Protein AF-A0A7J5BIP8-F1 (afdb_monomer_lite)

Structure (mmCIF, N/CA/C/O backbone):
data_AF-A0A7J5BIP8-F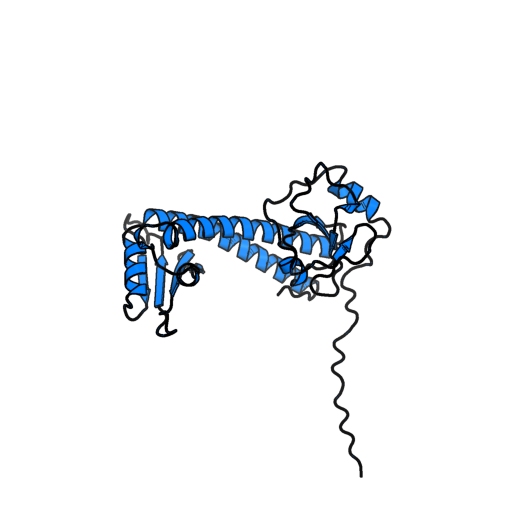1
#
_entry.id   AF-A0A7J5BIP8-F1
#
loop_
_atom_site.group_PDB
_atom_site.id
_atom_site.type_symbol
_atom_site.label_atom_id
_atom_site.label_alt_id
_atom_site.label_comp_id
_atom_site.label_asym_id
_atom_site.label_entity_id
_atom_site.label_seq_id
_atom_site.pdbx_PDB_ins_code
_atom_site.Cartn_x
_atom_site.Cartn_y
_atom_site.Cartn_z
_atom_site.occupancy
_atom_site.B_iso_or_equiv
_atom_site.auth_seq_id
_atom_site.auth_comp_id
_atom_site.auth_asym_id
_atom_site.auth_atom_id
_atom_site.pdbx_PDB_model_num
ATOM 1 N N . MET A 1 1 ? 37.899 1.949 48.173 1.00 37.59 1 MET A N 1
ATOM 2 C CA . MET A 1 1 ? 37.215 2.972 47.357 1.00 37.59 1 MET A CA 1
ATOM 3 C C . MET A 1 1 ? 36.645 2.268 46.142 1.00 37.59 1 MET A C 1
ATOM 5 O O . MET A 1 1 ? 37.373 2.015 45.193 1.00 37.59 1 MET A O 1
ATOM 9 N N . ALA A 1 2 ? 35.390 1.838 46.254 1.00 31.94 2 ALA A N 1
ATOM 10 C CA . ALA A 1 2 ? 34.620 1.257 45.166 1.00 31.94 2 ALA A CA 1
ATOM 11 C C . ALA A 1 2 ? 33.828 2.393 44.512 1.00 31.94 2 ALA A C 1
ATOM 13 O O . ALA A 1 2 ? 33.180 3.162 45.218 1.00 31.94 2 ALA A O 1
ATOM 14 N N . LEU A 1 3 ? 33.927 2.523 43.193 1.00 34.00 3 LEU A N 1
ATOM 15 C CA . LEU A 1 3 ? 33.035 3.361 42.404 1.00 34.00 3 LEU A CA 1
ATOM 16 C C . LEU A 1 3 ? 32.219 2.423 41.525 1.00 34.00 3 LEU A C 1
ATOM 18 O O . LEU A 1 3 ? 32.639 2.041 40.434 1.00 34.00 3 LEU A O 1
ATOM 22 N N . ASP A 1 4 ? 31.073 2.041 42.083 1.00 30.95 4 ASP A N 1
ATOM 23 C CA . ASP A 1 4 ? 29.909 1.553 41.360 1.00 30.95 4 ASP A CA 1
ATOM 24 C C . ASP A 1 4 ? 29.571 2.562 40.260 1.00 30.95 4 ASP A C 1
ATOM 26 O O . ASP A 1 4 ? 29.209 3.709 40.528 1.00 30.95 4 ASP A O 1
ATOM 30 N N . ARG A 1 5 ? 29.710 2.146 39.003 1.00 38.56 5 ARG A N 1
ATOM 31 C CA . ARG A 1 5 ? 29.063 2.825 37.883 1.00 38.56 5 ARG A CA 1
ATOM 32 C C . ARG A 1 5 ? 27.773 2.075 37.606 1.00 38.56 5 ARG A C 1
ATOM 34 O O . ARG A 1 5 ? 27.735 1.198 36.749 1.00 38.56 5 ARG A O 1
ATOM 41 N N . GLN A 1 6 ? 26.730 2.439 38.347 1.00 29.38 6 GLN A N 1
ATOM 42 C CA . GLN A 1 6 ? 25.360 2.219 37.909 1.00 29.38 6 GLN A CA 1
ATOM 43 C C . GLN A 1 6 ? 25.196 2.936 36.564 1.00 29.38 6 GLN A C 1
ATOM 45 O O . GLN A 1 6 ? 25.209 4.165 36.491 1.00 29.38 6 GLN A O 1
ATOM 50 N N . GLN A 1 7 ? 25.116 2.163 35.484 1.00 32.41 7 GLN A N 1
ATOM 51 C CA . GLN A 1 7 ? 24.487 2.642 34.262 1.00 32.41 7 GLN A CA 1
ATOM 52 C C . GLN A 1 7 ? 23.010 2.862 34.605 1.00 32.41 7 GLN A C 1
ATOM 54 O O . GLN A 1 7 ? 22.389 1.927 35.116 1.00 32.41 7 GLN A O 1
ATOM 59 N N . PRO A 1 8 ? 22.440 4.059 34.389 1.00 33.38 8 PRO A N 1
ATOM 60 C CA . PRO A 1 8 ? 21.001 4.213 34.492 1.00 33.38 8 PRO A CA 1
ATOM 61 C C . PRO A 1 8 ? 20.382 3.286 33.447 1.00 33.38 8 PRO A C 1
ATOM 63 O O . PRO A 1 8 ? 20.707 3.372 32.260 1.00 33.38 8 PRO A O 1
ATOM 66 N N . GLY A 1 9 ? 19.565 2.346 33.920 1.00 28.23 9 GLY A N 1
ATOM 67 C CA . GLY A 1 9 ? 18.765 1.497 33.060 1.00 28.23 9 GLY A CA 1
ATOM 68 C C . GLY A 1 9 ? 17.970 2.383 32.112 1.00 28.23 9 GLY A C 1
ATOM 69 O O . GLY A 1 9 ? 17.283 3.307 32.540 1.00 28.23 9 GLY A O 1
ATOM 70 N N . LEU A 1 10 ? 18.101 2.111 30.817 1.00 28.83 10 LEU A N 1
ATOM 71 C CA . LEU A 1 10 ? 17.091 2.476 29.839 1.00 28.83 10 LEU A CA 1
ATOM 72 C C . LEU A 1 10 ? 15.832 1.688 30.209 1.00 28.83 10 LEU A C 1
ATOM 74 O O . LEU A 1 10 ? 15.602 0.588 29.711 1.00 28.83 10 LEU A O 1
ATOM 78 N N . GLU A 1 11 ? 15.050 2.238 31.133 1.00 26.42 11 GLU A N 1
ATOM 79 C CA . GLU A 1 11 ? 13.623 1.970 31.211 1.00 26.42 11 GLU A CA 1
ATOM 80 C C . GLU A 1 11 ? 13.033 2.515 29.907 1.00 26.42 11 GLU A C 1
ATOM 82 O O . GLU A 1 11 ? 12.680 3.686 29.786 1.00 26.42 11 GLU A O 1
ATOM 87 N N . TYR A 1 12 ? 13.025 1.676 28.868 1.00 32.41 12 TYR A N 1
ATOM 88 C CA . TYR A 1 12 ? 12.074 1.849 27.782 1.00 32.41 12 TYR A CA 1
ATOM 89 C C . TYR A 1 12 ? 10.709 1.805 28.447 1.00 32.41 12 TYR A C 1
ATOM 91 O O . TYR A 1 12 ? 10.351 0.762 28.988 1.00 32.41 12 TYR A O 1
ATOM 99 N N . GLY A 1 13 ? 10.028 2.953 28.480 1.00 28.56 13 GLY A N 1
ATOM 100 C CA . GLY A 1 13 ? 8.712 3.112 29.080 1.00 28.56 13 GLY A CA 1
ATOM 101 C C . GLY A 1 13 ? 7.795 1.977 28.649 1.00 28.56 13 GLY A C 1
ATOM 102 O O . GLY A 1 13 ? 7.303 1.946 27.525 1.00 28.56 13 GLY A O 1
ATOM 103 N N . THR A 1 14 ? 7.629 1.018 29.549 1.00 34.59 14 THR A N 1
ATOM 104 C CA . THR A 1 14 ? 6.483 0.131 29.596 1.00 34.59 14 THR A CA 1
ATOM 105 C C . THR A 1 14 ? 5.287 1.001 29.962 1.00 34.59 14 THR A C 1
ATOM 107 O O . THR A 1 14 ? 5.415 1.870 30.823 1.00 34.59 14 THR A O 1
ATOM 110 N N . ASP A 1 15 ? 4.160 0.766 29.299 1.00 33.09 15 ASP A N 1
ATOM 111 C CA . ASP A 1 15 ? 2.862 1.413 29.533 1.00 33.09 15 ASP A CA 1
ATOM 112 C C . ASP A 1 15 ? 2.643 2.732 28.776 1.00 33.09 15 ASP A C 1
ATOM 114 O O . ASP A 1 15 ? 2.237 3.751 29.333 1.00 33.09 15 ASP A O 1
ATOM 118 N N . HIS A 1 16 ? 2.821 2.702 27.455 1.00 36.03 16 HIS A N 1
ATOM 119 C CA . HIS A 1 16 ? 1.926 3.508 26.634 1.00 36.03 16 HIS A CA 1
ATOM 120 C C . HIS A 1 16 ? 0.621 2.735 26.418 1.00 36.03 16 HI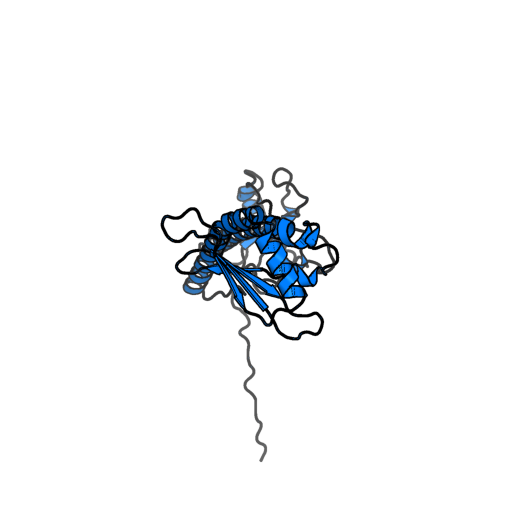S A C 1
ATOM 122 O O . HIS A 1 16 ? 0.531 1.827 25.592 1.00 36.03 16 HIS A O 1
ATOM 128 N N . ASP A 1 17 ? -0.376 3.112 27.209 1.00 38.56 17 ASP A N 1
ATOM 129 C CA . ASP A 1 17 ? -1.778 2.713 27.102 1.00 38.56 17 ASP A CA 1
ATOM 130 C C . ASP A 1 17 ? -2.368 3.345 25.817 1.00 38.56 17 ASP A C 1
ATOM 132 O O . ASP A 1 17 ? -2.992 4.403 25.841 1.00 38.56 17 ASP A O 1
ATOM 136 N N . PHE A 1 18 ? -2.038 2.778 24.647 1.00 40.44 18 PHE A N 1
ATOM 137 C CA . PHE A 1 18 ? -2.336 3.359 23.320 1.00 40.44 18 PHE A CA 1
ATOM 138 C C . PHE A 1 18 ? -3.785 3.167 22.836 1.00 40.44 18 PHE A C 1
ATOM 140 O O . PHE A 1 18 ? -4.129 3.517 21.703 1.00 40.44 18 PHE A O 1
ATOM 147 N N . GLY A 1 19 ? -4.665 2.646 23.680 1.00 43.03 19 GLY A N 1
ATOM 148 C CA . GLY A 1 19 ? -6.089 2.549 23.405 1.00 43.03 19 GLY A CA 1
ATOM 149 C C . GLY A 1 19 ? -6.824 2.281 24.702 1.00 43.03 19 GLY A C 1
ATOM 150 O O . GLY A 1 19 ? -6.302 1.599 25.579 1.00 43.03 19 GLY A O 1
ATOM 151 N N . LYS A 1 20 ? -8.043 2.811 24.834 1.00 46.41 20 LYS A N 1
ATOM 152 C CA . LYS A 1 20 ? -8.956 2.355 25.886 1.00 46.41 20 LYS A CA 1
ATOM 153 C C . LYS A 1 20 ? -9.013 0.816 25.851 1.00 46.41 20 LYS A C 1
ATOM 155 O O . LYS A 1 20 ? -8.874 0.243 24.766 1.00 46.41 20 LYS A O 1
ATOM 160 N N . PRO A 1 21 ? -9.242 0.140 26.991 1.00 53.00 21 PRO A N 1
ATOM 161 C CA . PRO A 1 21 ? -9.543 -1.285 26.975 1.00 53.00 21 PRO A CA 1
ATOM 162 C C . PRO A 1 21 ? -10.628 -1.536 25.929 1.00 53.00 21 PRO A C 1
ATOM 164 O O . PRO A 1 21 ? -11.614 -0.797 25.912 1.00 53.00 21 PRO A O 1
ATOM 167 N N . ILE A 1 22 ? -10.435 -2.537 25.063 1.00 56.59 22 ILE A N 1
ATOM 168 C CA . ILE A 1 22 ? -11.459 -2.943 24.092 1.00 56.59 22 ILE A CA 1
ATOM 169 C C . ILE A 1 22 ? -12.797 -3.060 24.838 1.00 56.59 22 ILE A C 1
ATOM 171 O O . ILE A 1 22 ? -12.831 -3.597 25.954 1.00 56.59 22 ILE A O 1
ATOM 175 N N . ASP A 1 23 ? -13.869 -2.515 24.259 1.00 60.91 23 ASP A N 1
ATOM 176 C CA . ASP A 1 23 ? -15.188 -2.413 24.895 1.00 60.91 23 ASP A CA 1
ATOM 177 C C . ASP A 1 23 ? -15.681 -3.797 25.358 1.00 60.91 23 ASP A C 1
ATOM 179 O O . ASP A 1 23 ? -15.632 -4.727 24.538 1.00 60.91 23 ASP A O 1
ATOM 183 N N . PRO A 1 24 ? -16.073 -3.998 26.647 1.00 59.12 24 PRO A N 1
ATOM 184 C CA . PRO A 1 24 ? -16.637 -5.260 27.165 1.00 59.12 24 PRO A CA 1
ATOM 185 C C . PRO A 1 24 ? -17.672 -5.902 26.238 1.00 59.12 24 PRO A C 1
ATOM 187 O O . PRO A 1 24 ? -17.725 -7.129 26.176 1.00 59.12 24 PRO A O 1
ATOM 190 N N . ASP A 1 25 ? -18.384 -5.090 25.463 1.00 72.94 25 ASP A N 1
ATOM 191 C CA . ASP A 1 25 ? -19.429 -5.494 24.535 1.00 72.94 25 ASP A CA 1
ATOM 192 C C . ASP A 1 25 ? -18.924 -5.659 23.082 1.00 72.94 25 ASP A C 1
ATOM 194 O O . ASP A 1 25 ? -19.662 -5.431 22.127 1.00 72.94 25 ASP A O 1
ATOM 198 N N . LEU A 1 26 ? -17.674 -6.106 22.888 1.00 77.44 26 LEU A N 1
ATOM 199 C CA . LEU A 1 26 ? -17.065 -6.341 21.565 1.00 77.44 26 LEU A CA 1
ATOM 200 C C . LEU A 1 26 ? -17.940 -7.206 20.637 1.00 77.44 26 LEU A C 1
ATOM 202 O O . LEU A 1 26 ? -17.973 -6.973 19.433 1.00 77.44 26 LEU A O 1
ATOM 206 N N . GLU A 1 27 ? -18.676 -8.174 21.189 1.00 77.06 27 GLU A N 1
ATOM 207 C CA . GLU A 1 27 ? -19.661 -8.975 20.447 1.00 77.06 27 GLU A CA 1
ATOM 208 C C . GLU A 1 27 ? -20.796 -8.152 19.866 1.00 77.06 27 GLU A C 1
ATOM 210 O O . GLU A 1 27 ? -21.135 -8.300 18.690 1.00 77.06 27 GLU A O 1
ATOM 215 N N . LEU A 1 28 ? -21.331 -7.225 20.652 1.00 78.94 28 LEU A N 1
ATOM 216 C CA . LEU A 1 28 ? -22.375 -6.326 20.192 1.00 78.94 28 LEU A CA 1
ATOM 217 C C . LEU A 1 28 ? -21.827 -5.319 19.176 1.00 78.94 28 LEU A C 1
ATOM 219 O O . LEU A 1 28 ? -22.507 -5.053 18.187 1.00 78.94 28 LEU A O 1
ATOM 223 N N . GLU A 1 29 ? -20.605 -4.813 19.360 1.00 83.44 29 GLU A N 1
ATOM 224 C CA . GLU A 1 29 ? -19.971 -3.893 18.405 1.00 83.44 29 GLU A CA 1
ATOM 225 C C . GLU A 1 29 ? -19.677 -4.565 17.058 1.00 83.44 29 GLU A C 1
ATOM 227 O O . GLU A 1 29 ? -20.069 -4.038 16.016 1.00 83.44 29 GLU A O 1
ATOM 232 N N . LEU A 1 30 ? -19.065 -5.757 17.051 1.00 84.44 30 LEU A N 1
ATOM 233 C CA . LEU A 1 30 ? -18.811 -6.501 15.811 1.00 84.44 30 LEU A CA 1
ATOM 234 C C . LEU A 1 30 ? -20.122 -6.880 15.112 1.00 84.44 30 LEU A C 1
ATOM 236 O O . LEU A 1 30 ? -20.239 -6.720 13.894 1.00 84.44 30 LEU A O 1
ATOM 240 N N . ALA A 1 31 ? -21.135 -7.314 15.869 1.00 81.81 31 ALA A N 1
ATOM 241 C CA . ALA A 1 31 ? -22.438 -7.637 15.304 1.00 81.81 31 ALA A CA 1
ATOM 242 C C . ALA A 1 31 ? -23.128 -6.406 14.695 1.00 81.81 31 ALA A C 1
ATOM 244 O O . ALA A 1 31 ? -23.614 -6.456 13.564 1.00 81.81 31 ALA A O 1
ATOM 245 N N . SER A 1 32 ? -23.136 -5.291 15.429 1.00 84.88 32 SER A N 1
ATOM 246 C CA . SER A 1 32 ? -23.724 -4.018 15.007 1.00 84.88 32 SER A CA 1
ATOM 247 C C . SER A 1 32 ? -23.057 -3.466 13.747 1.00 84.88 32 SER A C 1
ATOM 249 O O . SER A 1 32 ? -23.755 -3.058 12.820 1.00 84.88 32 SER A O 1
ATOM 251 N N . ARG A 1 33 ? -21.719 -3.483 13.697 1.00 85.94 33 ARG A N 1
ATOM 252 C CA . ARG A 1 33 ? -20.938 -2.824 12.641 1.00 85.94 33 ARG A CA 1
ATOM 253 C C . ARG A 1 33 ? -20.705 -3.680 11.406 1.00 85.94 33 ARG A C 1
ATOM 255 O O . ARG A 1 33 ? -20.609 -3.117 10.322 1.00 85.94 33 ARG A O 1
ATOM 262 N N . PHE A 1 34 ? -20.555 -4.996 11.560 1.00 90.25 34 PHE A N 1
ATOM 263 C CA . PHE A 1 34 ? -20.050 -5.846 10.477 1.00 90.25 34 PHE A CA 1
ATOM 264 C C . PHE A 1 34 ? -20.915 -7.058 10.147 1.00 90.25 34 PHE A C 1
ATOM 266 O O . PHE A 1 34 ? -20.782 -7.580 9.047 1.00 90.25 34 PHE A O 1
ATOM 273 N N . LEU A 1 35 ? -21.780 -7.521 11.055 1.00 88.50 35 LEU A N 1
ATOM 274 C CA . LEU A 1 35 ? -22.638 -8.683 10.776 1.00 88.50 35 LEU A CA 1
ATOM 275 C C . LEU A 1 35 ? -24.032 -8.279 10.291 1.00 88.50 35 LEU A C 1
ATOM 277 O O . LEU A 1 35 ? -24.585 -8.920 9.403 1.00 88.50 35 LEU A O 1
ATOM 281 N N . ASN A 1 36 ? -24.609 -7.216 10.858 1.00 86.62 36 ASN A N 1
ATOM 282 C CA . ASN A 1 36 ? -25.946 -6.751 10.472 1.00 86.62 36 ASN A CA 1
ATOM 283 C C . ASN A 1 36 ? -25.957 -6.000 9.132 1.00 86.62 36 ASN A C 1
ATOM 285 O O . ASN A 1 36 ? -26.952 -6.059 8.410 1.00 86.62 36 ASN A O 1
ATOM 289 N N . ASP A 1 37 ? -24.869 -5.295 8.823 1.00 86.12 37 ASP A N 1
ATOM 290 C CA . ASP A 1 37 ? -24.651 -4.589 7.557 1.00 86.12 37 ASP A CA 1
ATOM 291 C C . ASP A 1 37 ? -23.191 -4.800 7.119 1.00 86.12 37 ASP A C 1
ATOM 293 O O . ASP A 1 37 ? -22.321 -3.987 7.444 1.00 86.12 37 ASP A O 1
ATOM 297 N N . PRO A 1 38 ? -22.878 -5.945 6.480 1.00 85.75 38 PRO A N 1
ATOM 298 C CA . PRO A 1 38 ? -21.506 -6.292 6.141 1.00 85.75 38 PRO A CA 1
ATOM 299 C C . PRO A 1 38 ? -20.850 -5.258 5.220 1.00 85.75 38 PRO A C 1
ATOM 301 O O . PRO A 1 38 ? -21.413 -4.922 4.174 1.00 85.75 38 PRO A O 1
ATOM 304 N N . PRO A 1 39 ? -19.641 -4.767 5.553 1.00 84.50 39 PRO A N 1
ATOM 305 C CA . PRO A 1 39 ? -18.986 -3.755 4.744 1.00 84.50 39 PRO A CA 1
ATOM 306 C C . PRO A 1 39 ? -18.508 -4.337 3.413 1.00 84.50 39 PRO A C 1
ATOM 308 O O . PRO A 1 39 ? -18.162 -5.519 3.300 1.00 84.50 39 PRO A O 1
ATOM 311 N N . GLU A 1 40 ? -18.412 -3.465 2.410 1.00 83.88 40 GLU A N 1
ATOM 312 C CA . GLU A 1 40 ? -17.698 -3.779 1.178 1.00 83.88 40 GLU A CA 1
ATOM 313 C C . GLU A 1 40 ? -16.203 -3.922 1.495 1.00 83.88 40 GLU A C 1
ATOM 315 O O . GLU A 1 40 ? -15.539 -2.972 1.919 1.00 83.88 40 GLU A O 1
ATOM 320 N N . LEU A 1 41 ? -15.678 -5.135 1.325 1.00 83.19 41 LEU A N 1
ATOM 321 C CA . LEU A 1 41 ? -14.279 -5.428 1.606 1.00 83.19 41 LEU A CA 1
ATOM 322 C C . LEU A 1 41 ? -13.388 -5.024 0.432 1.00 83.19 41 LEU A C 1
ATOM 324 O O . LEU A 1 41 ? -13.685 -5.312 -0.728 1.00 83.19 41 LEU A O 1
ATOM 328 N N . PHE A 1 42 ? -12.227 -4.452 0.749 1.00 79.62 42 PHE A N 1
ATOM 329 C CA . PHE A 1 42 ? -11.164 -4.263 -0.234 1.00 79.62 42 PHE A CA 1
ATOM 330 C C . PHE A 1 42 ? -10.715 -5.611 -0.817 1.00 79.62 42 PHE A C 1
ATOM 332 O O . PHE A 1 42 ? -10.684 -6.636 -0.126 1.00 79.62 42 PHE A O 1
ATOM 339 N N . SER A 1 43 ? -10.283 -5.613 -2.081 1.00 80.06 43 SER A N 1
ATOM 340 C CA . SER A 1 43 ? -9.716 -6.816 -2.711 1.00 80.06 43 SER A CA 1
ATOM 341 C C . SER A 1 43 ? -8.352 -7.199 -2.127 1.00 80.06 43 SER A C 1
ATOM 343 O O . SER A 1 43 ? -7.894 -8.333 -2.277 1.00 80.06 43 SER A O 1
ATOM 345 N N . THR A 1 44 ? -7.694 -6.252 -1.456 1.00 84.88 44 THR A N 1
ATOM 346 C CA . THR A 1 44 ? -6.378 -6.441 -0.847 1.00 84.88 44 THR A CA 1
ATOM 347 C C . THR A 1 44 ? -6.461 -7.353 0.376 1.00 84.88 44 THR A C 1
ATOM 349 O O . THR A 1 44 ? -7.256 -7.129 1.285 1.00 84.88 44 THR A O 1
ATOM 352 N N . SER A 1 45 ? -5.575 -8.350 0.439 1.00 89.81 45 SER A N 1
ATOM 353 C CA . SER A 1 45 ? -5.393 -9.195 1.623 1.00 89.81 45 SER A CA 1
ATOM 354 C C . SER A 1 45 ? -3.932 -9.259 2.059 1.00 89.81 45 SER A C 1
ATOM 356 O O . SER A 1 45 ? -3.012 -9.336 1.238 1.00 89.81 45 SER A O 1
ATOM 358 N N . TYR A 1 46 ? -3.720 -9.295 3.368 1.00 87.12 46 TYR A N 1
ATOM 359 C CA . TYR A 1 46 ? -2.425 -9.260 4.028 1.00 87.12 46 TYR A CA 1
ATOM 360 C C . TYR A 1 46 ? -2.029 -10.648 4.501 1.00 87.12 46 TYR A C 1
ATOM 362 O O . TYR A 1 46 ? -2.795 -11.323 5.180 1.00 87.12 46 TYR A O 1
ATOM 370 N N . HIS A 1 47 ? -0.817 -11.075 4.164 1.00 90.00 47 HIS A N 1
ATOM 371 C CA . HIS A 1 47 ? -0.269 -12.319 4.690 1.00 90.00 47 HIS A CA 1
ATOM 372 C C . HIS A 1 47 ? -0.087 -12.217 6.212 1.00 90.00 47 HIS A C 1
ATOM 374 O O . HIS A 1 47 ? 0.405 -11.197 6.696 1.00 90.00 47 HIS A O 1
ATOM 380 N N . ALA A 1 48 ? -0.393 -13.285 6.953 1.00 87.50 48 ALA A N 1
ATOM 381 C CA . ALA A 1 48 ? -0.257 -13.339 8.413 1.00 87.50 48 ALA A CA 1
ATOM 382 C C . ALA A 1 48 ? 1.135 -12.882 8.896 1.00 87.50 48 ALA A C 1
ATOM 384 O O . ALA A 1 48 ? 1.250 -12.099 9.829 1.00 87.50 48 ALA A O 1
ATOM 385 N N . LEU A 1 49 ? 2.198 -13.294 8.193 1.00 85.56 49 LEU A N 1
ATOM 386 C CA . LEU A 1 49 ? 3.573 -12.814 8.421 1.00 85.56 49 LEU A CA 1
ATOM 387 C C . LEU A 1 49 ? 3.720 -11.284 8.388 1.00 85.56 49 LEU A C 1
ATOM 389 O O . LEU A 1 49 ? 4.463 -10.733 9.191 1.00 85.56 49 LEU A O 1
ATOM 393 N N . TYR A 1 50 ? 3.079 -10.612 7.429 1.00 84.50 50 TYR A N 1
ATOM 394 C CA . TYR A 1 50 ? 3.125 -9.153 7.334 1.00 84.50 50 TYR A CA 1
ATOM 395 C C . TYR A 1 50 ? 2.351 -8.531 8.495 1.00 84.50 50 TYR A C 1
ATOM 397 O O . TYR A 1 50 ? 2.880 -7.674 9.193 1.00 84.50 50 TYR A O 1
ATOM 405 N N . MET A 1 51 ? 1.156 -9.055 8.779 1.00 85.62 51 MET A N 1
ATOM 406 C CA . MET A 1 51 ? 0.376 -8.633 9.941 1.00 85.62 51 MET A CA 1
ATOM 407 C C . MET A 1 51 ? 1.144 -8.776 11.253 1.00 85.62 51 MET A C 1
ATOM 409 O O . MET A 1 51 ? 1.084 -7.897 12.101 1.00 85.62 51 MET A O 1
ATOM 413 N N . ASN A 1 52 ? 1.951 -9.823 11.392 1.00 83.75 52 ASN A N 1
ATOM 414 C CA . ASN A 1 52 ? 2.732 -10.057 12.599 1.00 83.75 52 ASN A CA 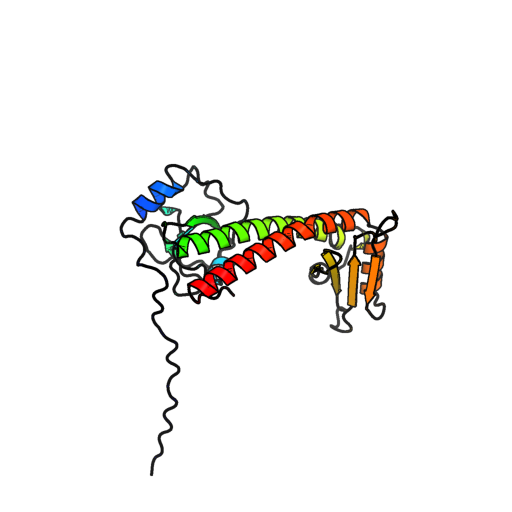1
ATOM 415 C C . ASN A 1 52 ? 3.938 -9.106 12.780 1.00 83.75 52 ASN A C 1
ATOM 417 O O . ASN A 1 52 ? 4.533 -9.056 13.853 1.00 83.75 52 ASN A O 1
ATOM 421 N N . ARG A 1 53 ? 4.365 -8.389 11.731 1.00 80.12 53 ARG A N 1
ATOM 422 C CA . ARG A 1 53 ? 5.601 -7.579 11.743 1.00 80.12 53 ARG A CA 1
ATOM 423 C C . ARG A 1 53 ? 5.373 -6.091 11.942 1.00 80.12 53 ARG A C 1
ATOM 425 O O . ARG A 1 53 ? 6.303 -5.403 12.360 1.00 80.12 53 ARG A O 1
ATOM 432 N N . GLU A 1 54 ? 4.167 -5.635 11.661 1.00 76.56 54 GLU A N 1
ATOM 433 C CA . GLU A 1 54 ? 3.786 -4.231 11.716 1.00 76.56 54 GLU A CA 1
ATOM 434 C C . GLU A 1 54 ? 3.020 -3.927 13.008 1.00 76.56 54 GLU A C 1
ATOM 436 O O . GLU A 1 54 ? 2.425 -4.820 13.625 1.00 76.56 54 GLU A O 1
ATOM 441 N N . ASP A 1 55 ? 3.047 -2.661 13.421 1.00 78.88 55 ASP A N 1
ATOM 442 C CA . ASP A 1 55 ? 2.093 -2.142 14.397 1.00 78.88 55 ASP A CA 1
ATOM 443 C C . ASP A 1 55 ? 0.861 -1.630 13.647 1.00 78.88 55 ASP A C 1
ATOM 445 O O . ASP A 1 55 ? 0.951 -0.762 12.776 1.00 78.88 55 ASP A O 1
ATOM 449 N N . TRP A 1 56 ? -0.290 -2.212 13.963 1.00 77.12 56 TRP A N 1
ATOM 450 C CA . TRP A 1 56 ? -1.563 -1.880 13.328 1.00 77.12 56 TRP A CA 1
ATOM 451 C C . TRP A 1 56 ? -2.343 -0.835 14.128 1.00 77.12 56 TRP A C 1
ATOM 453 O O . TRP A 1 56 ? -3.347 -0.323 13.635 1.00 77.12 56 TRP A O 1
ATOM 463 N N . GLY A 1 57 ? -1.870 -0.508 15.337 1.00 81.44 57 GLY A N 1
ATOM 464 C CA . GLY A 1 57 ? -2.598 0.254 16.340 1.00 81.44 57 GLY A CA 1
ATOM 465 C C . GLY A 1 57 ? -3.825 -0.503 16.874 1.00 81.44 57 GLY A C 1
ATOM 466 O O . GLY A 1 57 ? -4.274 -1.479 16.271 1.00 81.44 57 GLY A O 1
ATOM 467 N N . PRO A 1 58 ? -4.380 -0.108 18.029 1.00 86.12 58 PRO A N 1
ATOM 468 C CA . PRO A 1 58 ? -5.601 -0.710 18.555 1.00 86.12 58 PRO A CA 1
ATOM 469 C C . PRO A 1 58 ? -6.847 -0.376 17.732 1.00 86.12 58 PRO A C 1
ATOM 471 O O . PRO A 1 58 ? -6.968 0.727 17.189 1.00 86.12 58 PRO A O 1
ATOM 474 N N . GLY A 1 59 ? -7.809 -1.300 17.756 1.00 88.25 59 GLY A N 1
ATOM 475 C CA . GLY A 1 59 ? -9.205 -1.039 17.411 1.00 88.25 59 GLY A CA 1
ATOM 476 C C . GLY A 1 59 ? -9.582 -1.312 15.955 1.00 88.25 59 GLY A C 1
ATOM 477 O O . GLY A 1 59 ? -10.568 -0.761 15.467 1.00 88.25 59 GLY A O 1
ATOM 478 N N . LEU A 1 60 ? -8.821 -2.139 15.237 1.00 91.12 60 LEU A N 1
ATOM 479 C CA . LEU A 1 60 ? -9.111 -2.477 13.843 1.00 91.12 60 LEU A CA 1
ATOM 480 C C . LEU A 1 60 ? -9.477 -3.951 13.708 1.00 91.12 60 LEU A C 1
ATOM 482 O O . LEU A 1 60 ? -8.771 -4.817 14.222 1.00 91.12 60 LEU A O 1
ATOM 486 N N . ALA A 1 61 ? -10.560 -4.221 12.985 1.00 92.69 61 ALA A N 1
ATOM 487 C CA . ALA A 1 61 ? -11.050 -5.561 12.710 1.00 92.69 61 ALA A CA 1
ATOM 488 C C . ALA A 1 61 ? -10.556 -6.085 11.356 1.00 92.69 61 ALA A C 1
ATOM 490 O O . ALA A 1 61 ? -10.510 -5.357 10.354 1.00 92.69 61 ALA A O 1
ATOM 491 N N . PHE A 1 62 ? -10.239 -7.378 11.328 1.00 93.25 62 PHE A N 1
ATOM 492 C CA . PHE A 1 62 ? -9.833 -8.116 10.139 1.00 93.25 62 PHE A CA 1
ATOM 493 C C . PHE A 1 62 ? -10.554 -9.463 10.066 1.00 93.25 62 PHE A C 1
ATOM 495 O O . PHE A 1 62 ? -10.835 -10.075 11.095 1.00 93.25 62 PHE A O 1
ATOM 502 N N . LEU A 1 63 ? -10.791 -9.941 8.844 1.00 93.38 63 LEU A N 1
ATOM 503 C CA . LEU A 1 63 ? -11.363 -11.260 8.555 1.00 93.38 63 LEU A CA 1
ATOM 504 C C . LEU A 1 63 ? -10.380 -12.113 7.751 1.00 93.38 63 LEU A C 1
ATOM 506 O O . LEU A 1 63 ? -9.651 -11.555 6.925 1.00 93.38 63 LEU A O 1
ATOM 510 N N . PRO A 1 64 ? -10.362 -13.447 7.912 1.00 92.31 64 PRO A N 1
ATOM 511 C CA . PRO A 1 64 ? -9.683 -14.340 6.985 1.00 92.31 64 PRO A CA 1
ATOM 512 C C . PRO A 1 64 ? -10.104 -14.066 5.534 1.00 92.31 64 PRO A C 1
ATOM 514 O O . PRO A 1 64 ? -11.260 -13.776 5.228 1.00 92.31 64 PRO A O 1
ATOM 517 N N . ALA A 1 65 ? -9.148 -14.107 4.610 1.00 91.75 65 ALA A N 1
ATOM 518 C CA . ALA A 1 65 ? -9.386 -13.739 3.216 1.00 91.75 65 ALA A CA 1
ATOM 519 C C . ALA A 1 65 ? -10.327 -14.710 2.479 1.00 91.75 65 ALA A C 1
ATOM 521 O O . ALA A 1 65 ? -10.863 -14.351 1.434 1.00 91.75 65 ALA A O 1
ATOM 522 N N . ASP A 1 66 ? -10.502 -15.920 3.007 1.00 90.31 66 ASP A N 1
ATOM 523 C CA . ASP A 1 66 ? -11.396 -16.973 2.525 1.00 90.31 66 ASP A CA 1
ATOM 524 C C . ASP A 1 66 ? -12.804 -16.932 3.145 1.00 90.31 66 ASP A C 1
ATOM 526 O O . ASP A 1 66 ? -13.679 -17.655 2.674 1.00 90.31 66 ASP A O 1
ATOM 530 N N . VAL A 1 67 ? -13.043 -16.068 4.137 1.00 91.12 67 VAL A N 1
ATOM 531 C CA . VAL A 1 67 ? -14.363 -15.849 4.749 1.00 91.12 67 VAL A CA 1
ATOM 532 C C . VAL A 1 67 ? -15.027 -14.639 4.098 1.00 91.12 67 VAL A C 1
ATOM 534 O O . VAL A 1 67 ? -14.487 -13.534 4.162 1.00 91.12 67 VAL A O 1
ATOM 537 N N . ASP A 1 68 ? -16.175 -14.835 3.446 1.00 88.88 68 ASP A N 1
ATOM 538 C CA . ASP A 1 68 ? -17.002 -13.744 2.910 1.00 88.88 68 ASP A CA 1
ATOM 539 C C . ASP A 1 68 ? -17.591 -12.907 4.061 1.00 88.88 68 ASP A C 1
ATOM 541 O O . ASP A 1 68 ? -18.003 -13.471 5.072 1.00 88.88 68 ASP A O 1
ATOM 545 N N . SER A 1 69 ? -17.648 -11.575 3.928 1.00 87.62 69 SER A N 1
ATOM 546 C CA . SER A 1 69 ? -18.230 -10.720 4.974 1.00 87.62 69 SER A CA 1
ATOM 547 C C . SER A 1 69 ? -19.719 -10.993 5.181 1.00 87.62 69 SER A C 1
ATOM 549 O O . SER A 1 69 ? -20.203 -10.829 6.296 1.00 87.62 69 SER A O 1
ATOM 551 N N . ALA A 1 70 ? -20.432 -11.455 4.149 1.00 88.00 70 ALA A N 1
ATOM 552 C CA . ALA A 1 70 ? -21.844 -11.822 4.258 1.00 88.00 70 ALA A CA 1
ATOM 553 C C . ALA A 1 70 ? -22.087 -13.115 5.060 1.00 88.00 70 ALA A C 1
ATOM 555 O O . ALA A 1 70 ? -23.171 -13.288 5.614 1.00 88.00 70 ALA A O 1
ATOM 556 N N . ASP A 1 71 ? -21.087 -13.999 5.123 1.00 90.12 71 ASP A N 1
ATOM 557 C CA . ASP A 1 71 ? -21.151 -15.290 5.822 1.00 90.12 71 ASP A CA 1
ATOM 558 C C . ASP A 1 71 ? -20.336 -15.294 7.126 1.00 90.12 71 ASP A C 1
ATOM 560 O O . ASP A 1 71 ? -20.296 -16.307 7.830 1.00 90.12 71 ASP A O 1
ATOM 564 N N . ALA A 1 72 ? -19.666 -14.182 7.440 1.00 90.12 72 ALA A N 1
ATOM 565 C CA . ALA A 1 72 ? -18.817 -14.060 8.610 1.00 90.12 72 ALA A CA 1
ATOM 566 C C . ALA A 1 72 ? -19.628 -14.244 9.896 1.00 90.12 72 ALA A C 1
ATOM 568 O O . ALA A 1 72 ? -20.760 -13.780 10.042 1.00 90.12 72 ALA A O 1
ATOM 569 N N . THR A 1 73 ? -19.011 -14.900 10.865 1.00 89.44 73 THR A N 1
ATOM 570 C CA . THR A 1 73 ? -19.497 -15.015 12.232 1.00 89.44 73 THR A CA 1
ATOM 571 C C . THR A 1 73 ? -18.616 -14.195 13.161 1.00 89.44 73 THR A C 1
ATOM 573 O O . THR A 1 73 ? -17.533 -13.743 12.792 1.00 89.44 73 THR A O 1
ATOM 576 N N . PHE A 1 74 ? -19.078 -13.997 14.392 1.00 85.62 74 PHE A N 1
ATOM 577 C CA . PHE A 1 74 ? -18.309 -13.281 15.403 1.00 85.62 74 PHE A CA 1
ATOM 578 C C . PHE A 1 74 ? -16.906 -13.875 15.607 1.00 85.62 74 PHE A C 1
ATOM 580 O O . PHE A 1 74 ? -15.931 -13.130 15.665 1.00 85.62 74 PHE A O 1
ATOM 587 N N . ASP A 1 75 ? -16.797 -15.204 15.625 1.00 87.69 75 ASP A N 1
ATOM 588 C CA . ASP A 1 75 ? -15.543 -15.919 15.884 1.00 87.69 75 ASP A CA 1
ATOM 589 C C . ASP A 1 75 ? -14.516 -15.798 14.744 1.00 87.69 75 ASP A C 1
ATOM 591 O O . ASP A 1 75 ? -13.342 -16.116 14.936 1.00 87.69 75 ASP A O 1
ATOM 595 N N . ASP A 1 76 ? -14.926 -15.320 13.564 1.00 91.31 76 ASP A N 1
ATOM 596 C CA . ASP A 1 76 ? -14.025 -15.146 12.423 1.00 91.31 76 ASP A CA 1
ATOM 597 C C . ASP A 1 76 ? -13.166 -13.879 12.537 1.00 91.31 76 ASP A C 1
ATOM 599 O O . ASP A 1 76 ? -12.145 -13.754 11.856 1.00 91.31 76 ASP A O 1
ATOM 603 N N . PHE A 1 77 ? -13.556 -12.924 13.383 1.00 92.12 77 PHE A N 1
ATOM 604 C CA . PHE A 1 77 ? -12.863 -11.647 13.489 1.00 92.12 77 PHE A CA 1
ATOM 605 C C . PHE A 1 77 ? -11.606 -11.738 14.345 1.00 92.12 77 PHE A C 1
ATOM 607 O O . PHE A 1 77 ? -11.596 -12.281 15.451 1.00 92.12 77 PHE A O 1
ATOM 614 N N . ILE A 1 78 ? -10.558 -11.078 13.857 1.00 92.75 78 ILE A N 1
ATOM 615 C CA . ILE A 1 78 ? -9.378 -10.749 14.651 1.00 92.75 78 ILE A CA 1
ATOM 616 C C . ILE A 1 78 ? -9.290 -9.232 14.812 1.00 92.75 78 ILE A C 1
ATOM 618 O O . ILE A 1 78 ? -9.548 -8.479 13.870 1.00 92.75 78 ILE A O 1
ATOM 622 N N . ILE A 1 79 ? -8.925 -8.779 16.007 1.00 92.00 79 ILE A N 1
ATOM 623 C CA . ILE A 1 79 ? -8.894 -7.367 16.382 1.00 92.00 79 ILE A CA 1
ATOM 624 C C . ILE A 1 79 ? -7.468 -6.990 16.760 1.00 92.00 79 ILE A C 1
ATOM 626 O O . ILE A 1 79 ? -6.844 -7.654 17.590 1.00 92.00 79 ILE A O 1
ATOM 630 N N . SER A 1 80 ? -6.945 -5.914 16.178 1.00 90.69 80 SER A N 1
ATOM 631 C CA . SER A 1 80 ? -5.659 -5.361 16.593 1.00 90.69 80 SER A CA 1
ATOM 632 C C . SER A 1 80 ? -5.781 -4.692 17.965 1.00 90.69 80 SER A C 1
ATOM 634 O O . SER A 1 80 ? -6.679 -3.883 18.204 1.00 90.69 80 SER A O 1
ATOM 636 N N . THR A 1 81 ? -4.877 -5.010 18.892 1.00 84.06 81 THR A N 1
ATOM 637 C CA . THR A 1 81 ? -4.943 -4.483 20.269 1.00 84.06 81 THR A CA 1
ATOM 638 C C . THR A 1 81 ? -4.023 -3.298 20.522 1.00 84.06 81 THR A C 1
ATOM 640 O O . THR A 1 81 ? -4.112 -2.674 21.574 1.00 84.06 81 THR A O 1
ATOM 643 N N . GLY A 1 82 ? -3.092 -3.010 19.609 1.00 73.38 82 GLY A N 1
ATOM 644 C CA . GLY A 1 82 ? -1.929 -2.196 19.958 1.00 73.38 82 GLY A CA 1
ATOM 645 C C . GLY A 1 82 ? -1.071 -2.865 21.040 1.00 73.38 82 GLY A C 1
ATOM 646 O O . GLY A 1 82 ? -1.400 -3.935 21.557 1.00 73.38 82 GLY A O 1
ATOM 647 N N . GLY A 1 83 ? 0.069 -2.264 21.372 1.00 62.94 83 GLY A N 1
ATOM 648 C CA . GLY A 1 83 ? 0.963 -2.777 22.421 1.00 62.94 83 GLY A CA 1
ATOM 649 C C . GLY A 1 83 ? 2.094 -3.686 21.924 1.00 62.94 83 GLY A C 1
ATOM 650 O O . GLY A 1 83 ? 2.790 -4.295 22.734 1.00 62.94 83 GLY A O 1
ATOM 651 N N . GLY A 1 84 ? 2.305 -3.777 20.609 1.00 68.50 84 GLY A N 1
ATOM 652 C CA . GLY A 1 84 ? 3.426 -4.500 20.011 1.00 68.50 84 GLY A CA 1
ATOM 653 C C . GLY A 1 84 ? 3.151 -4.949 18.577 1.00 68.50 84 GLY A C 1
ATOM 654 O O . GLY A 1 84 ? 2.008 -4.978 18.125 1.00 68.50 84 GLY A O 1
ATOM 655 N N . ARG A 1 85 ? 4.216 -5.320 17.860 1.00 75.75 85 ARG A N 1
ATOM 656 C CA . ARG A 1 85 ? 4.113 -5.890 16.508 1.00 75.75 85 ARG A CA 1
ATOM 657 C C . ARG A 1 85 ? 3.295 -7.174 16.549 1.00 75.75 85 ARG A C 1
ATOM 659 O O . ARG A 1 85 ? 3.614 -8.065 17.334 1.00 75.75 85 ARG A O 1
ATOM 666 N N . GLY A 1 86 ? 2.284 -7.267 15.691 1.00 72.31 86 GLY A N 1
ATOM 667 C CA . GLY A 1 86 ? 1.499 -8.489 15.557 1.00 72.31 86 GLY A CA 1
ATOM 668 C C . GLY A 1 86 ? 0.563 -8.820 16.721 1.00 72.31 86 GLY A C 1
ATOM 669 O O . GLY A 1 86 ? 0.151 -9.972 16.841 1.00 72.31 86 GLY A O 1
ATOM 670 N N . SER A 1 87 ? 0.235 -7.855 17.583 1.00 85.69 87 SER A N 1
ATOM 671 C CA . SER A 1 87 ? -0.678 -8.082 18.708 1.00 85.69 87 SER A CA 1
ATOM 672 C C . SER A 1 87 ? -2.140 -8.069 18.251 1.00 85.69 87 SER A C 1
ATOM 674 O O . SER A 1 87 ? -2.707 -7.011 17.961 1.00 85.69 87 SER A O 1
ATOM 676 N N . PHE A 1 88 ? -2.743 -9.260 18.204 1.00 89.38 88 PHE A N 1
ATOM 677 C CA . PHE A 1 88 ? -4.149 -9.471 17.863 1.00 89.38 88 PHE A CA 1
ATOM 678 C C . PHE A 1 88 ? -4.858 -10.294 18.933 1.00 89.38 88 PHE A C 1
ATOM 680 O O . PHE A 1 88 ? -4.250 -11.132 19.603 1.00 89.38 88 PHE A O 1
ATOM 687 N N . VAL A 1 89 ? -6.164 -10.094 19.041 1.00 89.62 89 VAL A N 1
ATOM 688 C CA . VAL A 1 89 ? -7.062 -10.954 19.810 1.00 89.62 89 VAL A CA 1
ATOM 689 C C . VAL A 1 89 ? -8.205 -11.443 18.936 1.00 89.62 89 VAL A C 1
ATOM 691 O O . VAL A 1 89 ? -8.538 -10.805 17.938 1.00 89.62 89 VAL A O 1
ATOM 694 N N . ASP A 1 90 ? -8.796 -12.571 19.312 1.00 88.25 90 ASP A N 1
ATOM 695 C CA . ASP A 1 90 ? -10.083 -12.982 18.773 1.00 88.25 90 ASP A CA 1
ATOM 696 C C . ASP A 1 90 ? -11.215 -12.148 19.381 1.00 88.25 90 ASP A C 1
ATOM 698 O O . ASP A 1 90 ? -11.036 -11.310 20.273 1.00 88.25 90 ASP A O 1
ATOM 702 N N . ALA A 1 91 ? -12.410 -12.424 18.893 1.00 79.81 91 ALA A N 1
ATOM 703 C CA . ALA A 1 91 ? -13.653 -11.829 19.331 1.00 79.81 91 ALA A CA 1
ATOM 704 C C . ALA A 1 91 ? -13.938 -12.064 20.840 1.00 79.81 91 ALA A C 1
ATOM 706 O O . ALA A 1 91 ? -14.505 -11.217 21.529 1.00 79.81 91 ALA A O 1
ATOM 707 N N . THR A 1 92 ? -13.429 -13.158 21.416 1.00 79.88 92 THR A N 1
ATOM 708 C CA . THR A 1 92 ? -13.492 -13.462 22.861 1.00 79.88 92 THR A CA 1
ATOM 709 C C . THR A 1 92 ? -12.321 -12.884 23.670 1.00 79.88 92 THR A C 1
ATOM 711 O O . THR A 1 92 ? -12.199 -13.137 24.874 1.00 79.88 92 THR A O 1
ATOM 714 N N . ARG A 1 93 ? -11.475 -12.066 23.027 1.00 82.00 93 ARG A N 1
ATOM 715 C CA . ARG A 1 93 ? -10.275 -11.412 23.570 1.00 82.00 93 ARG A CA 1
ATOM 716 C C . ARG A 1 93 ? -9.133 -12.360 23.907 1.00 82.00 93 ARG A C 1
ATOM 718 O O . ARG A 1 93 ? -8.225 -11.981 24.653 1.00 82.00 93 ARG A O 1
ATOM 725 N N . GLN A 1 94 ? -9.153 -13.586 23.396 1.00 85.69 94 GLN A N 1
ATOM 726 C CA . GLN A 1 94 ? -7.998 -14.457 23.537 1.00 85.69 94 GLN A CA 1
ATOM 727 C C . GLN A 1 94 ? -6.909 -14.006 22.565 1.00 85.69 94 GLN A C 1
ATOM 729 O O . GLN A 1 94 ? -7.202 -13.736 21.400 1.00 85.69 94 GLN A O 1
ATOM 734 N N . PRO A 1 95 ? -5.646 -13.913 23.013 1.00 88.00 95 PRO A N 1
ATOM 735 C CA . PRO A 1 95 ? -4.542 -13.575 22.129 1.00 88.00 95 PRO A CA 1
ATOM 736 C C . PRO A 1 95 ? -4.450 -14.538 20.942 1.00 88.00 95 PRO A C 1
ATOM 738 O O . PRO A 1 95 ? -4.385 -15.757 21.121 1.00 88.00 95 PRO A O 1
ATOM 741 N N . ILE A 1 96 ? -4.367 -13.986 19.734 1.00 86.19 96 ILE A N 1
ATOM 742 C CA . ILE A 1 96 ? -4.116 -14.740 18.508 1.00 86.19 96 ILE A CA 1
ATOM 743 C C . ILE A 1 96 ? -2.648 -14.596 18.141 1.00 86.19 96 ILE A C 1
ATOM 745 O O . ILE A 1 96 ? -2.132 -13.497 17.951 1.00 86.19 96 ILE A O 1
ATOM 749 N N . SER A 1 97 ? -1.978 -15.734 17.963 1.00 81.88 97 SER A N 1
ATOM 750 C CA . SER A 1 97 ? -0.650 -15.758 17.362 1.00 81.88 97 SER A CA 1
ATOM 751 C C . SER A 1 97 ? -0.762 -16.008 15.863 1.00 81.88 97 SER A C 1
ATOM 753 O O . SER A 1 97 ? -1.120 -17.101 15.418 1.00 81.88 97 SER A O 1
ATOM 755 N N . LEU A 1 98 ? -0.420 -14.994 15.072 1.00 83.62 98 LEU A N 1
ATOM 756 C CA . LEU A 1 98 ? -0.305 -15.132 13.627 1.00 83.62 98 LEU A CA 1
ATOM 757 C C . LEU A 1 98 ? 1.010 -15.846 13.288 1.00 83.62 98 LEU A C 1
ATOM 759 O O . LEU A 1 98 ? 2.104 -15.323 13.493 1.00 83.62 98 LEU A O 1
ATOM 763 N N . ASN A 1 99 ? 0.916 -17.075 12.781 1.00 74.06 99 ASN A N 1
ATOM 764 C CA . ASN A 1 99 ? 2.096 -17.888 12.496 1.00 74.06 99 ASN A CA 1
ATOM 765 C C . ASN A 1 99 ? 2.814 -17.416 11.220 1.00 74.06 99 ASN A C 1
ATOM 767 O O . ASN A 1 99 ? 2.251 -17.437 10.127 1.00 74.06 99 ASN A O 1
ATOM 771 N N . GLU A 1 100 ? 4.105 -17.108 11.345 1.00 65.19 100 GLU A N 1
ATOM 772 C CA . GLU A 1 100 ? 4.990 -16.716 10.241 1.00 65.19 100 GLU A CA 1
ATOM 773 C C . GLU A 1 100 ? 5.104 -17.750 9.106 1.00 65.19 100 GLU A C 1
ATOM 775 O O . GLU A 1 100 ? 5.455 -17.400 7.980 1.00 65.19 100 GLU A O 1
ATOM 780 N N . ARG A 1 101 ? 4.826 -19.026 9.398 1.00 69.25 101 ARG A N 1
ATOM 781 C CA . ARG A 1 101 ? 4.872 -20.148 8.446 1.00 69.25 101 ARG A CA 1
ATOM 782 C C . ARG A 1 101 ? 3.513 -20.486 7.830 1.00 69.25 101 ARG A C 1
ATOM 784 O O . ARG A 1 101 ? 3.441 -21.396 7.009 1.00 69.25 101 ARG A O 1
ATOM 791 N N . SER A 1 102 ? 2.445 -19.818 8.262 1.00 73.31 102 SER A N 1
ATOM 792 C CA . SER A 1 102 ? 1.094 -20.022 7.742 1.00 73.31 102 SER A CA 1
ATOM 793 C C . SER A 1 102 ? 0.891 -19.210 6.466 1.00 73.31 102 SER A C 1
ATOM 795 O O . SER A 1 102 ? 1.277 -18.048 6.425 1.00 73.31 102 SER A O 1
ATOM 797 N N . ASN A 1 103 ? 0.235 -19.796 5.460 1.00 79.56 103 ASN A N 1
ATOM 798 C CA . ASN A 1 103 ? -0.191 -19.089 4.242 1.00 79.56 103 ASN A CA 1
ATOM 799 C C . ASN A 1 103 ? -1.519 -18.329 4.430 1.00 79.56 103 ASN A C 1
ATOM 801 O O . ASN A 1 103 ? -2.129 -17.905 3.448 1.00 79.56 103 ASN A O 1
ATOM 805 N N . GLN A 1 104 ? -2.000 -18.200 5.669 1.00 89.25 104 GLN A N 1
ATOM 806 C CA . GLN A 1 104 ? -3.214 -17.451 5.975 1.00 89.25 104 GLN A CA 1
ATOM 807 C C . GLN A 1 104 ? -3.074 -15.988 5.560 1.00 89.25 104 GLN A C 1
ATOM 809 O O . GLN A 1 104 ? -2.017 -15.361 5.712 1.00 89.25 104 GLN A O 1
ATOM 814 N N . ARG A 1 105 ? -4.175 -15.446 5.049 1.00 91.94 105 ARG A N 1
ATOM 815 C CA . ARG A 1 105 ? -4.298 -14.047 4.665 1.00 91.94 105 ARG A CA 1
ATOM 816 C C . ARG A 1 105 ? -5.536 -13.467 5.319 1.00 91.94 105 ARG A C 1
ATOM 818 O O . ARG A 1 105 ? -6.502 -14.194 5.512 1.00 91.94 105 ARG A O 1
ATOM 825 N N . TYR A 1 106 ? -5.509 -12.174 5.599 1.00 91.75 106 TYR A N 1
ATOM 826 C CA . TYR A 1 106 ? -6.629 -11.462 6.201 1.00 91.75 106 TYR A CA 1
ATOM 827 C C . TYR A 1 106 ? -6.933 -10.184 5.428 1.00 91.75 106 TYR A C 1
ATOM 829 O O . TYR A 1 106 ? -6.054 -9.611 4.783 1.00 91.75 106 TYR A O 1
ATOM 837 N N . ARG A 1 107 ? -8.177 -9.729 5.491 1.00 92.06 107 ARG A N 1
ATOM 838 C CA . ARG A 1 107 ? -8.659 -8.485 4.895 1.00 92.06 107 ARG A CA 1
ATOM 839 C C . ARG A 1 107 ? -9.025 -7.514 5.999 1.00 92.06 107 ARG A C 1
ATOM 841 O O . ARG A 1 107 ? -9.608 -7.917 7.000 1.00 92.06 107 ARG A O 1
ATOM 848 N N . TYR A 1 108 ? -8.668 -6.251 5.805 1.00 91.19 108 TYR A N 1
ATOM 849 C CA . TYR A 1 108 ? -9.128 -5.181 6.677 1.00 91.19 108 TYR A CA 1
ATOM 850 C C . TYR A 1 108 ? -10.632 -4.975 6.485 1.00 91.19 108 TYR A C 1
ATOM 852 O O . TYR A 1 108 ? -11.095 -4.908 5.346 1.00 91.19 108 TYR A O 1
ATOM 860 N N . VAL A 1 109 ? -11.366 -4.891 7.594 1.00 91.19 109 VAL A N 1
ATOM 861 C CA . VAL A 1 109 ? -12.825 -4.733 7.601 1.00 91.19 109 VAL A CA 1
ATOM 862 C C . VAL A 1 109 ? -13.211 -3.313 7.994 1.00 91.19 109 VAL A C 1
ATOM 864 O O . VAL A 1 109 ? -13.963 -2.657 7.281 1.00 91.19 109 VAL A O 1
ATOM 867 N N . GLY A 1 110 ? -12.699 -2.826 9.124 1.00 91.25 110 GLY A N 1
ATOM 868 C CA . GLY A 1 110 ? -13.115 -1.534 9.652 1.00 91.25 110 GLY A CA 1
ATOM 869 C C . GLY A 1 110 ? -12.658 -1.269 11.088 1.00 91.25 110 GLY A C 1
ATOM 870 O O . GLY A 1 110 ? -12.023 -2.126 11.707 1.00 91.25 110 GLY A O 1
ATOM 871 N N . PRO A 1 111 ? -12.947 -0.072 11.619 1.00 92.12 111 PRO A N 1
ATOM 872 C CA . PRO A 1 111 ? -12.776 0.256 13.033 1.00 92.12 111 PRO A CA 1
ATOM 873 C C . PRO A 1 111 ? -13.864 -0.389 13.903 1.00 92.12 111 PRO A C 1
ATOM 875 O O . PRO A 1 111 ? -15.028 -0.423 13.503 1.00 92.12 111 PRO A O 1
ATOM 878 N N . ILE A 1 112 ? -13.506 -0.850 15.105 1.00 89.12 112 ILE A N 1
ATOM 879 C CA . ILE A 1 112 ? -14.465 -1.462 16.049 1.00 89.12 112 ILE A CA 1
ATOM 880 C C . ILE A 1 112 ? -15.187 -0.451 16.950 1.00 89.12 112 ILE A C 1
ATOM 882 O O . ILE A 1 112 ? -16.113 -0.833 17.653 1.00 89.12 112 ILE A O 1
ATOM 886 N N . ASP A 1 113 ? -14.768 0.814 16.952 1.00 86.31 113 ASP A N 1
ATOM 887 C CA . ASP A 1 113 ? -15.377 1.878 17.749 1.00 86.31 113 ASP A CA 1
ATOM 888 C C . ASP A 1 113 ? -15.269 3.244 17.043 1.00 86.31 113 ASP A C 1
ATOM 890 O O . ASP A 1 113 ? -14.611 3.391 16.008 1.00 86.31 113 ASP A O 1
ATOM 894 N N . ASP A 1 114 ? -15.950 4.253 17.590 1.00 87.25 114 ASP A N 1
ATOM 895 C CA . ASP A 1 114 ? -15.964 5.623 17.059 1.00 87.25 114 ASP A CA 1
ATOM 896 C C . ASP A 1 114 ? -14.935 6.542 17.737 1.00 87.25 114 ASP A C 1
ATOM 898 O O . ASP A 1 114 ? -15.049 7.771 17.659 1.00 87.25 114 ASP A O 1
ATOM 902 N N . ASP A 1 115 ? -13.931 5.984 18.423 1.00 87.88 115 ASP A N 1
ATOM 903 C CA . ASP A 1 115 ? -12.855 6.790 18.982 1.00 87.88 115 ASP A CA 1
ATOM 904 C C . ASP A 1 115 ? -12.143 7.544 17.843 1.00 87.88 115 ASP A C 1
ATOM 906 O O . ASP A 1 115 ? -11.766 6.937 16.834 1.00 87.88 115 ASP A O 1
ATOM 910 N N . PRO A 1 116 ? -11.944 8.870 17.963 1.00 87.94 116 PRO A N 1
ATOM 911 C CA . PRO A 1 116 ? -11.348 9.660 16.892 1.00 87.94 116 PRO A CA 1
ATOM 912 C C . PRO A 1 116 ? -9.995 9.122 16.422 1.00 87.94 116 PRO A C 1
ATOM 914 O O . PRO A 1 116 ? -9.693 9.193 15.231 1.00 87.94 116 PRO A O 1
ATOM 917 N N . VAL A 1 117 ? -9.195 8.555 17.331 1.00 88.12 117 VAL A N 1
ATOM 918 C CA . VAL A 1 117 ? -7.894 7.976 16.989 1.00 88.12 117 VAL A CA 1
ATOM 919 C C . VAL A 1 117 ? -8.082 6.684 16.196 1.00 88.12 117 VAL A C 1
ATOM 921 O O . VAL A 1 117 ? -7.448 6.508 15.157 1.00 88.12 117 VAL A O 1
ATOM 924 N N . VAL A 1 118 ? -8.997 5.807 16.614 1.00 88.81 118 VAL A N 1
ATOM 925 C CA . VAL A 1 118 ? -9.317 4.561 15.894 1.00 88.81 118 VAL A CA 1
ATOM 926 C C . VAL A 1 118 ? -9.858 4.862 14.492 1.00 88.81 118 VAL A C 1
ATOM 928 O O . VAL A 1 118 ? -9.454 4.225 13.519 1.00 88.81 118 VAL A O 1
ATOM 931 N N . GLN A 1 119 ? -10.675 5.906 14.347 1.00 91.19 119 GLN A N 1
ATOM 932 C CA . GLN A 1 119 ? -11.168 6.379 13.051 1.00 91.19 119 GLN A CA 1
ATOM 933 C C . GLN A 1 119 ? -10.049 6.950 12.160 1.00 91.19 119 GLN A C 1
ATOM 935 O O . GLN A 1 119 ? -10.020 6.693 10.953 1.00 91.19 119 GLN A O 1
ATOM 940 N N . GLN A 1 120 ? -9.080 7.676 12.729 1.00 90.62 120 GLN A N 1
ATOM 941 C CA . GLN A 1 120 ? -7.889 8.113 11.989 1.00 90.62 120 GLN A CA 1
ATOM 942 C C . GLN A 1 120 ? -7.049 6.919 11.510 1.00 90.62 120 GLN A C 1
ATOM 944 O O . GLN A 1 120 ? -6.629 6.893 10.349 1.00 90.62 120 GLN A O 1
ATOM 949 N N . ARG A 1 121 ? -6.856 5.898 12.356 1.00 90.00 121 ARG A N 1
ATOM 950 C CA . ARG A 1 121 ? -6.177 4.647 11.975 1.00 90.00 121 ARG A CA 1
ATOM 951 C C . ARG A 1 121 ? -6.929 3.930 10.855 1.00 90.00 121 ARG A C 1
ATOM 953 O O . ARG A 1 121 ? -6.321 3.550 9.856 1.00 90.00 121 ARG A O 1
ATOM 960 N N . ALA A 1 122 ? -8.251 3.825 10.960 1.00 91.25 122 ALA A N 1
ATOM 961 C CA . ALA A 1 122 ? -9.095 3.258 9.914 1.00 91.25 122 ALA A CA 1
ATOM 962 C C . ALA A 1 122 ? -8.945 3.990 8.573 1.00 91.25 122 ALA A C 1
ATOM 964 O O . ALA A 1 122 ? -8.795 3.356 7.527 1.00 91.25 122 ALA A O 1
ATOM 965 N N . ALA A 1 123 ? -8.897 5.325 8.590 1.00 91.75 123 ALA A N 1
ATOM 966 C CA . ALA A 1 123 ? -8.672 6.122 7.387 1.00 91.75 123 ALA A CA 1
ATOM 967 C C . ALA A 1 123 ? -7.291 5.866 6.756 1.00 91.75 123 ALA A C 1
ATOM 969 O O . ALA A 1 123 ? -7.188 5.803 5.526 1.00 91.75 123 ALA A O 1
ATOM 970 N N . ILE A 1 124 ? -6.240 5.691 7.570 1.00 90.31 124 ILE A N 1
ATOM 971 C CA . ILE A 1 124 ? -4.901 5.304 7.095 1.00 90.31 124 ILE A CA 1
ATOM 972 C C . ILE A 1 124 ? -4.962 3.941 6.404 1.00 90.31 124 ILE A C 1
ATOM 974 O O . ILE A 1 124 ? -4.451 3.804 5.293 1.00 90.31 124 ILE A O 1
ATOM 978 N N . TRP A 1 125 ? -5.617 2.950 7.009 1.00 87.88 125 TRP A N 1
ATOM 979 C CA . TRP A 1 125 ? -5.703 1.600 6.445 1.00 87.88 125 TRP A CA 1
ATOM 980 C C . TRP A 1 125 ? -6.562 1.523 5.187 1.00 87.88 125 TRP A C 1
ATOM 982 O O . TRP A 1 125 ? -6.152 0.890 4.213 1.00 87.88 125 TRP A O 1
ATOM 992 N N . GLY A 1 126 ? -7.683 2.243 5.142 1.00 88.56 126 GLY A N 1
ATOM 993 C CA . GLY A 1 126 ? -8.458 2.411 3.914 1.00 88.56 126 GLY A CA 1
ATOM 994 C C . GLY A 1 126 ? -7.627 3.053 2.796 1.00 88.56 126 GLY A C 1
ATOM 995 O O . GLY A 1 126 ? -7.627 2.573 1.662 1.00 88.56 126 GLY A O 1
ATOM 996 N N . ALA A 1 127 ? -6.840 4.090 3.109 1.00 89.81 127 ALA A N 1
ATOM 997 C CA . ALA A 1 127 ? -5.921 4.699 2.144 1.00 89.81 127 ALA A CA 1
ATOM 998 C C . ALA A 1 127 ? -4.791 3.743 1.718 1.00 89.81 127 ALA A C 1
ATOM 1000 O O . ALA A 1 127 ? -4.406 3.742 0.547 1.00 89.81 127 ALA A O 1
ATOM 1001 N N . LYS A 1 128 ? -4.300 2.891 2.628 1.00 88.31 128 LYS A N 1
ATOM 1002 C CA . LYS A 1 128 ? -3.264 1.891 2.347 1.00 88.31 128 LYS A CA 1
ATOM 1003 C C . LYS A 1 128 ? -3.761 0.782 1.425 1.00 88.31 128 LYS A C 1
ATOM 1005 O O . LYS A 1 128 ? -3.036 0.408 0.507 1.00 88.31 128 LYS A O 1
ATOM 1010 N N . CYS A 1 129 ? -4.984 0.288 1.626 1.00 87.62 129 CYS A N 1
ATOM 1011 C CA . CYS A 1 129 ? -5.616 -0.674 0.717 1.00 87.62 129 CYS A CA 1
ATOM 1012 C C . CYS A 1 129 ? -5.680 -0.101 -0.705 1.00 87.62 129 CYS A C 1
ATOM 1014 O O . CYS A 1 129 ? -5.213 -0.723 -1.656 1.00 87.62 129 CYS A O 1
ATOM 1016 N N . GLN A 1 130 ? -6.137 1.147 -0.832 1.00 88.50 130 GLN A N 1
ATOM 1017 C CA . GLN A 1 130 ? -6.171 1.856 -2.111 1.00 88.50 130 GLN A CA 1
ATOM 1018 C C . GLN A 1 130 ? -4.767 2.055 -2.710 1.00 88.50 130 GLN A C 1
ATOM 1020 O O . GLN A 1 130 ? -4.598 1.931 -3.926 1.00 88.50 130 GLN A O 1
ATOM 1025 N N . GLU A 1 131 ? -3.757 2.395 -1.898 1.00 89.31 131 GLU A N 1
ATOM 1026 C CA . GLU A 1 131 ? -2.361 2.498 -2.350 1.00 89.31 131 GLU A CA 1
ATOM 1027 C C . GLU A 1 131 ? -1.882 1.168 -2.943 1.00 89.31 131 GLU A C 1
ATOM 1029 O O . GLU A 1 131 ? -1.306 1.174 -4.031 1.00 89.31 131 GLU A O 1
ATOM 1034 N N . ILE A 1 132 ? -2.149 0.048 -2.260 1.00 86.94 132 ILE A N 1
ATOM 1035 C CA . ILE A 1 132 ? -1.747 -1.296 -2.694 1.00 86.94 132 ILE A CA 1
ATOM 1036 C C . ILE A 1 132 ? -2.423 -1.670 -4.011 1.00 86.94 132 ILE A C 1
ATOM 1038 O O . ILE A 1 132 ? -1.724 -2.079 -4.927 1.00 86.94 132 ILE A O 1
ATOM 1042 N N . GLU A 1 133 ? -3.729 -1.452 -4.165 1.00 86.88 133 GLU A N 1
ATOM 1043 C CA . GLU A 1 133 ? -4.437 -1.743 -5.423 1.00 86.88 133 GLU A CA 1
ATOM 1044 C C . GLU A 1 133 ? -3.834 -0.992 -6.622 1.00 86.88 133 GLU A C 1
ATOM 1046 O O . GLU A 1 133 ? -3.639 -1.555 -7.699 1.00 86.88 133 GLU A O 1
ATOM 1051 N N . SER A 1 134 ? -3.491 0.289 -6.446 1.00 86.31 134 SER A N 1
ATOM 1052 C CA . SER A 1 134 ? -2.830 1.064 -7.507 1.00 86.31 134 SER A CA 1
ATOM 1053 C C . SER A 1 134 ? -1.386 0.636 -7.743 1.00 86.31 134 SER A C 1
ATOM 1055 O O . SER A 1 134 ? -0.918 0.681 -8.880 1.00 86.31 134 SER A O 1
ATOM 1057 N N . TYR A 1 135 ? -0.685 0.207 -6.694 1.00 86.25 135 TYR A N 1
ATOM 1058 C CA . TYR A 1 135 ? 0.650 -0.360 -6.821 1.00 86.25 135 TYR A CA 1
ATOM 1059 C C . TYR A 1 135 ? 0.627 -1.706 -7.557 1.00 86.25 135 TYR A C 1
ATOM 1061 O O . TYR A 1 135 ? 1.453 -1.921 -8.434 1.00 86.25 135 TYR A O 1
ATOM 1069 N N . GLU A 1 136 ? -0.337 -2.584 -7.279 1.00 85.56 136 GLU A N 1
ATOM 1070 C CA . GLU A 1 136 ? -0.507 -3.859 -7.983 1.00 85.56 136 GLU A CA 1
ATOM 1071 C C . GLU A 1 136 ? -0.823 -3.649 -9.468 1.00 85.56 136 GLU A C 1
ATOM 1073 O O . GLU A 1 136 ? -0.257 -4.342 -10.314 1.00 85.56 136 GLU A O 1
ATOM 1078 N N . ALA A 1 137 ? -1.656 -2.657 -9.805 1.00 84.25 137 ALA A N 1
ATOM 1079 C CA . ALA A 1 137 ? -1.896 -2.269 -11.195 1.00 84.25 137 ALA A CA 1
ATOM 1080 C C . ALA A 1 137 ? -0.609 -1.770 -11.880 1.00 84.25 137 ALA A C 1
ATOM 1082 O O . ALA A 1 137 ? -0.287 -2.203 -12.987 1.00 84.25 137 ALA A O 1
ATOM 1083 N N . PHE A 1 138 ? 0.162 -0.914 -11.201 1.00 84.50 138 PHE A N 1
ATOM 1084 C CA . PHE A 1 138 ? 1.463 -0.455 -11.690 1.00 84.50 138 PHE A CA 1
ATOM 1085 C C . PHE A 1 138 ? 2.459 -1.617 -11.870 1.00 84.50 138 PHE A C 1
ATOM 1087 O O . PHE A 1 138 ? 3.134 -1.701 -12.894 1.00 84.50 138 PHE A O 1
ATOM 1094 N N . GLU A 1 139 ? 2.534 -2.546 -10.915 1.00 82.62 139 GLU A N 1
ATOM 1095 C CA . GLU A 1 139 ? 3.412 -3.719 -10.984 1.00 82.62 139 GLU A CA 1
ATOM 1096 C C . GLU A 1 139 ? 2.992 -4.709 -12.075 1.00 82.62 139 GLU A C 1
ATOM 1098 O O . GLU A 1 139 ? 3.849 -5.341 -12.692 1.00 82.62 139 GLU A O 1
ATOM 1103 N N . ALA A 1 140 ? 1.695 -4.837 -12.364 1.00 84.06 140 ALA A N 1
ATOM 1104 C CA . ALA A 1 140 ? 1.216 -5.635 -13.488 1.00 84.06 140 ALA A CA 1
ATOM 1105 C C . ALA A 1 140 ? 1.706 -5.065 -14.831 1.00 84.06 140 ALA A C 1
ATOM 1107 O O . ALA A 1 140 ? 2.188 -5.823 -15.679 1.00 84.06 140 ALA A O 1
ATOM 1108 N N . ASP A 1 141 ? 1.658 -3.741 -15.006 1.00 81.50 141 ASP A N 1
ATOM 1109 C CA . ASP A 1 141 ? 2.202 -3.070 -16.192 1.00 81.50 141 ASP A CA 1
ATOM 1110 C C . ASP A 1 141 ? 3.736 -3.170 -16.256 1.00 81.50 141 ASP A C 1
ATOM 1112 O O . ASP A 1 141 ? 4.289 -3.506 -17.305 1.00 81.50 141 ASP A O 1
ATOM 1116 N N . ASN A 1 142 ? 4.427 -2.974 -15.127 1.00 79.62 142 ASN A N 1
ATOM 1117 C CA . ASN A 1 142 ? 5.873 -3.179 -15.005 1.00 79.62 142 ASN A CA 1
ATOM 1118 C C . ASN A 1 142 ? 6.273 -4.599 -15.434 1.00 79.62 142 ASN A C 1
ATOM 1120 O O . ASN A 1 142 ? 7.167 -4.801 -16.261 1.00 79.62 142 ASN A O 1
ATOM 1124 N N . ARG A 1 143 ? 5.563 -5.607 -14.923 1.00 79.12 143 ARG A N 1
ATOM 1125 C CA . ARG A 1 143 ? 5.789 -7.006 -15.274 1.00 79.12 143 ARG A CA 1
ATOM 1126 C C . ARG A 1 143 ? 5.588 -7.251 -16.770 1.00 79.12 143 ARG A C 1
ATOM 1128 O O . ARG A 1 143 ? 6.416 -7.941 -17.373 1.00 79.12 143 ARG A O 1
ATOM 1135 N N . ALA A 1 144 ? 4.539 -6.678 -17.360 1.00 78.88 144 ALA A N 1
ATOM 1136 C CA . ALA A 1 144 ? 4.260 -6.824 -18.783 1.00 78.88 144 ALA A CA 1
ATOM 1137 C C . ALA A 1 144 ? 5.432 -6.335 -19.648 1.00 78.88 144 ALA A C 1
ATOM 1139 O O . ALA A 1 144 ? 5.738 -6.975 -20.647 1.00 78.88 144 ALA A O 1
ATOM 1140 N N . VAL A 1 145 ? 6.127 -5.269 -19.233 1.00 75.75 145 VAL A N 1
ATOM 1141 C CA . VAL A 1 145 ? 7.329 -4.761 -19.912 1.00 75.75 145 VAL A CA 1
ATOM 1142 C C . VAL A 1 145 ? 8.554 -5.636 -19.607 1.00 75.75 145 VAL A C 1
ATOM 1144 O O . VAL A 1 145 ? 9.222 -6.145 -20.503 1.00 75.75 145 VAL A O 1
ATOM 1147 N N . PHE A 1 146 ? 8.900 -5.840 -18.337 1.00 72.12 146 PHE A N 1
ATOM 1148 C CA . PHE A 1 146 ? 10.239 -6.346 -17.999 1.00 72.12 146 PHE A CA 1
ATOM 1149 C C . PHE A 1 146 ? 10.341 -7.857 -17.866 1.00 72.12 146 PHE A C 1
ATOM 1151 O O . PHE A 1 146 ? 11.438 -8.394 -18.006 1.00 72.12 146 PHE A O 1
ATOM 1158 N N . LYS A 1 147 ? 9.227 -8.552 -17.634 1.00 75.25 147 LYS A N 1
ATOM 1159 C CA . LYS A 1 147 ? 9.207 -10.011 -17.497 1.00 75.25 147 LYS A CA 1
ATOM 1160 C C . LYS A 1 147 ? 8.590 -10.698 -18.705 1.00 75.25 147 LYS A C 1
ATOM 1162 O O . LYS A 1 147 ? 9.128 -11.705 -19.157 1.00 75.25 147 LYS A O 1
ATOM 1167 N N . ASP A 1 148 ? 7.464 -10.189 -19.193 1.00 78.75 148 ASP A N 1
ATOM 1168 C CA . ASP A 1 148 ? 6.644 -10.939 -20.145 1.00 78.75 148 ASP A CA 1
ATOM 1169 C C . ASP A 1 148 ? 7.031 -10.663 -21.621 1.00 78.75 148 ASP A C 1
ATOM 1171 O O . ASP A 1 148 ? 6.660 -11.439 -22.504 1.00 78.75 148 ASP A O 1
ATOM 1175 N N . LEU A 1 149 ? 7.843 -9.631 -21.903 1.00 77.38 149 LEU A N 1
ATOM 1176 C CA . LEU A 1 149 ? 8.365 -9.369 -23.251 1.00 77.38 149 LEU A CA 1
ATOM 1177 C C . LEU A 1 149 ? 9.421 -10.401 -23.702 1.00 77.38 149 LEU A C 1
ATOM 1179 O O . LEU A 1 149 ? 10.320 -10.746 -22.925 1.00 77.38 149 LEU A O 1
ATOM 1183 N N . PRO A 1 150 ? 9.408 -10.831 -24.984 1.00 77.31 150 PRO A N 1
ATOM 1184 C CA . PRO A 1 150 ? 10.395 -11.770 -25.527 1.00 77.31 150 PRO A CA 1
ATOM 1185 C C . PRO A 1 150 ? 11.851 -11.311 -25.371 1.00 77.31 150 PRO A C 1
ATOM 1187 O O . PRO A 1 150 ? 12.727 -12.134 -25.106 1.00 77.31 150 PRO A O 1
ATOM 1190 N N . ASP A 1 151 ? 12.107 -10.001 -25.468 1.00 70.06 151 ASP A N 1
ATOM 1191 C CA . ASP A 1 151 ? 13.439 -9.392 -25.321 1.00 70.06 151 ASP A CA 1
ATOM 1192 C C . ASP A 1 151 ? 14.079 -9.630 -23.939 1.00 70.06 151 ASP A C 1
ATOM 1194 O O . ASP A 1 151 ? 15.299 -9.526 -23.776 1.00 70.06 151 ASP A O 1
ATOM 1198 N N . ASN A 1 152 ? 13.261 -9.979 -22.942 1.00 69.44 152 ASN A N 1
ATOM 1199 C CA . ASN A 1 152 ? 13.667 -10.175 -21.555 1.00 69.44 152 ASN A CA 1
ATOM 1200 C C . ASN A 1 152 ? 13.766 -11.650 -21.136 1.00 69.44 152 ASN A C 1
ATOM 1202 O O . ASN A 1 152 ? 14.079 -11.936 -19.974 1.00 69.44 152 ASN A O 1
ATOM 1206 N N . GLN A 1 153 ? 13.584 -12.594 -22.068 1.00 67.62 153 GLN A N 1
ATOM 1207 C CA . GLN A 1 153 ? 13.794 -14.018 -21.798 1.00 67.62 153 GLN A CA 1
ATOM 1208 C C . GLN A 1 153 ? 15.227 -14.275 -21.285 1.00 67.62 153 GLN A C 1
ATOM 1210 O O . GLN A 1 153 ? 16.221 -13.914 -21.919 1.00 67.62 153 GLN A O 1
ATOM 1215 N N . GLY A 1 154 ? 15.340 -14.893 -20.104 1.00 63.22 154 GLY A N 1
ATOM 1216 C CA . GLY A 1 154 ? 16.619 -15.260 -19.477 1.00 63.22 154 GLY A CA 1
ATOM 1217 C C . GLY A 1 154 ? 17.246 -14.213 -18.547 1.00 63.22 154 GLY A C 1
ATOM 1218 O O . GLY A 1 154 ? 18.348 -14.435 -18.049 1.00 63.22 154 GLY A O 1
ATOM 1219 N N . LEU A 1 155 ? 16.581 -13.084 -18.296 1.00 64.44 155 LEU A N 1
ATOM 1220 C CA . LEU A 1 155 ? 16.912 -12.216 -17.161 1.00 64.44 155 LEU A CA 1
ATOM 1221 C C . LEU A 1 155 ? 16.452 -12.865 -15.841 1.00 64.44 155 LEU A C 1
ATOM 1223 O O . LEU A 1 155 ? 15.534 -13.684 -15.833 1.00 64.44 155 LEU A O 1
ATOM 1227 N N . SER A 1 156 ? 17.110 -12.550 -14.723 1.00 66.62 156 SER A N 1
ATOM 1228 C CA . SER A 1 156 ? 16.699 -13.094 -13.425 1.00 66.62 156 SER A CA 1
ATOM 1229 C C . SER A 1 156 ? 15.557 -12.282 -12.815 1.00 66.62 156 SER A C 1
ATOM 1231 O O . SER A 1 156 ? 15.407 -11.091 -13.081 1.00 66.62 156 SER A O 1
ATOM 1233 N N . GLU A 1 157 ? 14.789 -12.893 -11.914 1.00 64.38 157 GLU A N 1
ATOM 1234 C CA . GLU A 1 157 ? 13.740 -12.190 -11.166 1.00 64.38 157 GLU A CA 1
ATOM 1235 C C . GLU A 1 157 ? 14.284 -11.018 -10.331 1.00 64.38 157 GLU A C 1
ATOM 1237 O O . GLU A 1 157 ? 13.609 -10.007 -10.145 1.00 64.38 157 GLU A O 1
ATOM 1242 N N . TYR A 1 158 ? 15.538 -11.116 -9.886 1.00 62.34 158 TYR A N 1
ATOM 1243 C CA . TYR A 1 158 ? 16.243 -10.022 -9.221 1.00 62.34 158 TYR A CA 1
ATOM 1244 C C . TYR A 1 158 ? 16.463 -8.815 -10.150 1.00 62.34 158 TYR A C 1
ATOM 1246 O O . TYR A 1 158 ? 16.459 -7.671 -9.694 1.00 62.34 158 TYR A O 1
ATOM 1254 N N . ASP A 1 159 ? 16.618 -9.054 -11.455 1.00 59.47 159 ASP A N 1
ATOM 1255 C CA . ASP A 1 159 ? 16.876 -8.020 -12.457 1.00 59.47 159 ASP A CA 1
ATOM 1256 C C . ASP A 1 159 ? 15.608 -7.284 -12.908 1.00 59.47 159 ASP A C 1
ATOM 1258 O O . ASP A 1 159 ? 15.711 -6.142 -13.350 1.00 59.47 159 ASP A O 1
ATOM 1262 N N . TRP A 1 160 ? 14.431 -7.904 -12.772 1.00 62.97 160 TRP A N 1
ATOM 1263 C CA . TRP A 1 160 ? 13.138 -7.350 -13.204 1.00 62.97 160 TRP A CA 1
ATOM 1264 C C . TRP A 1 160 ? 12.470 -6.418 -12.185 1.00 62.97 160 TRP A C 1
ATOM 1266 O O . TRP A 1 160 ? 11.610 -5.624 -12.546 1.00 62.97 160 TRP A O 1
ATOM 1276 N N . ARG A 1 161 ? 12.836 -6.510 -10.902 1.00 55.94 161 ARG A N 1
ATOM 1277 C CA . ARG A 1 161 ? 12.046 -5.952 -9.785 1.00 55.94 161 ARG A CA 1
ATOM 1278 C C . ARG A 1 161 ? 12.352 -4.497 -9.393 1.00 55.94 161 ARG A C 1
ATOM 1280 O O . ARG A 1 161 ? 11.865 -4.050 -8.361 1.00 55.94 161 ARG A O 1
ATOM 1287 N N . ARG A 1 162 ? 13.194 -3.750 -10.119 1.00 61.34 162 ARG A N 1
ATOM 1288 C CA . ARG A 1 162 ? 13.684 -2.435 -9.642 1.00 61.34 162 ARG A CA 1
ATOM 1289 C C . ARG A 1 162 ? 13.288 -1.262 -10.531 1.00 61.34 162 ARG A C 1
ATOM 1291 O O . ARG A 1 162 ? 14.128 -0.634 -11.177 1.00 61.34 162 ARG A O 1
ATOM 1298 N N . PHE A 1 163 ? 12.009 -0.916 -10.457 1.00 61.59 163 PHE A N 1
ATOM 1299 C CA . PHE A 1 163 ? 11.505 0.393 -10.856 1.00 61.59 163 PHE A CA 1
ATOM 1300 C C . PHE A 1 163 ? 11.393 1.279 -9.626 1.00 61.59 163 PHE A C 1
ATOM 1302 O O . PHE A 1 163 ? 10.816 0.891 -8.616 1.00 61.59 163 PHE A O 1
ATOM 1309 N N . GLY A 1 164 ? 11.964 2.474 -9.700 1.00 58.94 164 GLY A N 1
ATOM 1310 C CA . GLY A 1 164 ? 11.604 3.557 -8.801 1.00 58.94 164 GLY A CA 1
ATOM 1311 C C . GLY A 1 164 ? 10.841 4.601 -9.590 1.00 58.94 164 GLY A C 1
ATOM 1312 O O . GLY A 1 164 ? 11.285 5.023 -10.654 1.00 58.94 164 GLY A O 1
ATOM 1313 N N . ILE A 1 165 ? 9.706 5.044 -9.073 1.00 58.91 165 ILE A N 1
ATOM 1314 C CA . ILE A 1 165 ? 9.028 6.221 -9.606 1.00 58.91 165 ILE A CA 1
ATOM 1315 C C . ILE A 1 165 ? 9.481 7.420 -8.787 1.00 58.91 165 ILE A C 1
ATOM 1317 O O . ILE A 1 165 ? 9.439 7.397 -7.558 1.00 58.91 165 ILE A O 1
ATOM 1321 N N . ALA A 1 166 ? 9.913 8.475 -9.467 1.00 60.09 166 ALA A N 1
ATOM 1322 C CA . ALA A 1 166 ? 10.150 9.768 -8.850 1.00 60.09 166 ALA A CA 1
ATOM 1323 C C . ALA A 1 166 ? 9.129 10.768 -9.395 1.00 60.09 166 ALA A C 1
ATOM 1325 O O . ALA A 1 166 ? 8.961 10.874 -10.603 1.00 60.09 166 ALA A O 1
ATOM 1326 N N . ALA A 1 167 ? 8.461 11.523 -8.528 1.00 54.22 167 ALA A N 1
ATOM 1327 C CA . ALA A 1 167 ? 7.687 12.683 -8.955 1.00 54.22 167 ALA A CA 1
ATOM 1328 C C . ALA A 1 167 ? 8.630 13.888 -9.086 1.00 54.22 167 ALA A C 1
ATOM 1330 O O . ALA A 1 167 ? 9.371 14.198 -8.152 1.00 54.22 167 ALA A O 1
ATOM 1331 N N . SER A 1 168 ? 8.617 14.559 -10.236 1.00 53.72 168 SER A N 1
ATOM 1332 C CA . SER A 1 168 ? 9.311 15.832 -10.450 1.00 53.72 168 SER A CA 1
ATOM 1333 C C . SER A 1 168 ? 8.299 16.946 -10.738 1.00 53.72 168 SER A C 1
ATOM 1335 O O . SER A 1 168 ? 7.118 16.673 -10.945 1.00 53.72 168 SER A O 1
ATOM 1337 N N . GLY A 1 169 ? 8.750 18.204 -10.782 1.00 46.03 169 GLY A N 1
ATOM 1338 C CA . GLY A 1 169 ? 7.903 19.334 -11.194 1.00 46.03 169 GLY A CA 1
ATOM 1339 C C . GLY A 1 169 ? 7.294 19.184 -12.601 1.00 46.03 169 GLY A C 1
ATOM 1340 O O . GLY A 1 169 ? 6.276 19.806 -12.873 1.00 46.03 169 GLY A O 1
ATOM 1341 N N . ALA A 1 170 ? 7.866 18.316 -13.446 1.00 55.88 170 ALA A N 1
ATOM 1342 C CA . ALA A 1 170 ? 7.366 17.913 -14.765 1.00 55.88 170 ALA A CA 1
ATOM 1343 C C . ALA A 1 170 ? 6.699 16.517 -14.723 1.00 55.88 170 ALA A C 1
ATOM 1345 O O . ALA A 1 170 ? 6.892 15.680 -15.599 1.00 55.88 170 ALA A O 1
ATOM 1346 N N . GLY A 1 171 ? 5.980 16.202 -13.642 1.00 57.62 171 GLY A N 1
ATOM 1347 C CA . GLY A 1 171 ? 5.225 14.954 -13.503 1.00 57.62 171 GLY A CA 1
ATOM 1348 C C . GLY A 1 171 ? 6.043 13.713 -13.116 1.00 57.62 171 GLY A C 1
ATOM 1349 O O . GLY A 1 171 ? 7.189 13.823 -12.655 1.00 57.62 171 GLY A O 1
ATOM 1350 N N . PRO A 1 172 ? 5.426 12.515 -13.207 1.00 63.31 172 PRO A N 1
ATOM 1351 C CA . PRO A 1 172 ? 6.060 11.268 -12.811 1.00 63.31 172 PRO A CA 1
ATOM 1352 C C . PRO A 1 172 ? 7.154 10.885 -13.802 1.00 63.31 172 PRO A C 1
ATOM 1354 O O . PRO A 1 172 ? 6.973 10.869 -15.017 1.00 63.31 172 PRO A O 1
ATOM 1357 N N . VAL A 1 173 ? 8.296 10.526 -13.246 1.00 71.06 173 VAL A N 1
ATOM 1358 C CA . VAL A 1 173 ? 9.478 10.092 -13.961 1.00 71.06 173 VAL A CA 1
ATOM 1359 C C . VAL A 1 173 ? 9.758 8.655 -13.551 1.00 71.06 173 VAL A C 1
ATOM 1361 O O . VAL A 1 173 ? 10.057 8.364 -12.387 1.00 71.06 173 VAL A O 1
ATOM 1364 N N . LEU A 1 174 ? 9.672 7.746 -14.515 1.00 74.31 174 LEU A N 1
ATOM 1365 C CA . LEU A 1 174 ? 9.943 6.331 -14.302 1.00 74.31 174 LEU A CA 1
ATOM 1366 C C . LEU A 1 174 ? 11.459 6.140 -14.315 1.00 74.31 174 LEU A C 1
ATOM 1368 O O . LEU A 1 174 ? 12.133 6.497 -15.275 1.00 74.31 174 LEU A O 1
ATOM 1372 N N . SER A 1 175 ? 12.027 5.629 -13.230 1.00 74.44 175 SER A N 1
ATOM 1373 C CA . SER A 1 175 ? 13.456 5.343 -13.123 1.00 74.44 175 SER A CA 1
ATOM 1374 C C . SER A 1 175 ? 13.676 3.839 -13.039 1.00 74.44 175 SER A C 1
ATOM 1376 O O . SER A 1 175 ? 13.298 3.197 -12.064 1.00 74.44 175 SER A O 1
ATOM 1378 N N . VAL A 1 176 ? 14.331 3.279 -14.048 1.00 72.81 176 VAL A N 1
ATOM 1379 C CA . VAL A 1 176 ? 14.766 1.882 -14.056 1.00 72.81 176 VAL A CA 1
ATOM 1380 C C . VAL A 1 176 ? 16.133 1.809 -13.407 1.00 72.81 176 VAL A C 1
ATOM 1382 O O . VAL A 1 176 ? 17.066 2.472 -13.868 1.00 72.81 176 VAL A O 1
ATOM 1385 N N . TYR A 1 177 ? 16.266 1.008 -12.354 1.00 71.38 177 TYR A N 1
ATOM 1386 C CA . TYR A 1 177 ? 17.537 0.791 -11.674 1.00 71.38 177 TYR A CA 1
ATOM 1387 C C . TYR A 1 177 ? 18.045 -0.617 -11.948 1.00 71.38 177 TYR A C 1
ATOM 1389 O O . TYR A 1 177 ? 17.312 -1.597 -11.839 1.00 71.38 177 TYR A O 1
ATOM 1397 N N . GLY A 1 178 ? 19.340 -0.740 -12.212 1.00 68.12 178 GLY A N 1
ATOM 1398 C CA . GLY A 1 178 ? 19.980 -2.044 -12.290 1.00 68.12 178 GLY A CA 1
ATOM 1399 C C . GLY A 1 178 ? 21.451 -1.983 -11.921 1.00 68.12 178 GLY A C 1
ATOM 1400 O O . GLY A 1 178 ? 22.087 -0.938 -11.989 1.00 68.12 178 GLY A O 1
ATOM 1401 N N . SER A 1 179 ? 21.996 -3.123 -11.524 1.00 65.12 179 SER A N 1
ATOM 1402 C CA . SER A 1 179 ? 23.432 -3.352 -11.358 1.00 65.12 179 SER A CA 1
ATOM 1403 C C . SER A 1 179 ? 23.840 -4.591 -12.144 1.00 65.12 179 SER A C 1
ATOM 1405 O O . SER A 1 179 ? 22.985 -5.418 -12.487 1.00 65.12 179 SER A O 1
ATOM 1407 N N . ASN A 1 180 ? 25.130 -4.736 -12.432 1.00 63.56 180 ASN A N 1
ATOM 1408 C CA . ASN A 1 180 ? 25.651 -5.981 -12.987 1.00 63.56 180 ASN A CA 1
ATOM 1409 C C . ASN A 1 180 ? 25.564 -7.115 -11.944 1.00 63.56 180 ASN A C 1
ATOM 1411 O O . ASN A 1 180 ? 25.457 -6.861 -10.741 1.00 63.56 180 ASN A O 1
ATOM 1415 N N 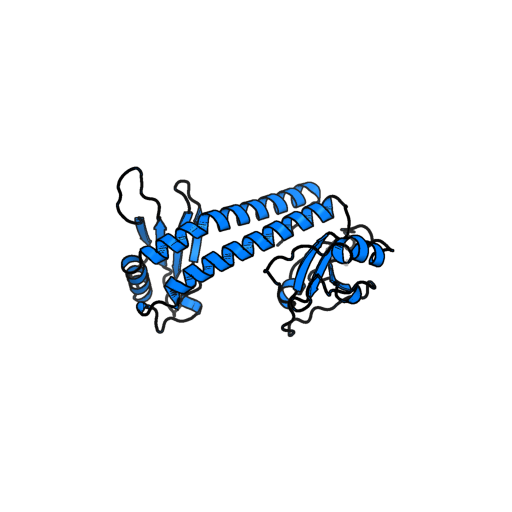. ALA A 1 181 ? 25.600 -8.368 -12.409 1.00 59.09 181 ALA A N 1
ATOM 1416 C CA . ALA A 1 181 ? 25.491 -9.560 -11.559 1.00 59.09 181 ALA A CA 1
ATOM 1417 C C . ALA A 1 181 ? 26.637 -9.692 -10.534 1.00 59.09 181 ALA A C 1
ATOM 1419 O O . ALA A 1 181 ? 26.474 -10.329 -9.500 1.00 59.09 181 ALA A O 1
ATOM 1420 N N . ASP A 1 182 ? 27.778 -9.057 -10.801 1.00 62.72 182 ASP A N 1
ATOM 1421 C CA . ASP A 1 182 ? 28.939 -8.969 -9.910 1.00 62.72 182 ASP A CA 1
ATOM 1422 C C . ASP A 1 182 ? 28.841 -7.812 -8.891 1.00 62.72 182 ASP A C 1
ATOM 1424 O O . ASP A 1 182 ? 29.800 -7.526 -8.176 1.00 62.72 182 ASP A O 1
ATOM 1428 N N . GLY A 1 183 ? 27.699 -7.116 -8.835 1.00 56.72 183 GLY A N 1
ATOM 1429 C CA . GLY A 1 183 ? 27.472 -5.961 -7.964 1.00 56.72 183 GLY A CA 1
ATOM 1430 C C . GLY A 1 183 ? 28.155 -4.673 -8.432 1.00 56.72 183 GLY A C 1
ATOM 1431 O O . GLY A 1 183 ? 27.994 -3.632 -7.794 1.00 56.72 183 GLY A O 1
ATOM 1432 N N . SER A 1 184 ? 28.890 -4.699 -9.547 1.00 56.84 184 SER A N 1
ATOM 1433 C CA . SER A 1 184 ? 29.559 -3.516 -10.079 1.00 56.84 184 SER A CA 1
ATOM 1434 C C . SER A 1 184 ? 28.591 -2.596 -10.838 1.00 56.84 184 SER A C 1
ATOM 1436 O O . SER A 1 184 ? 27.639 -3.044 -11.483 1.00 56.84 184 SER A O 1
ATOM 1438 N N . LYS A 1 185 ? 28.876 -1.287 -10.766 1.00 59.47 185 LYS A N 1
ATOM 1439 C CA . LYS A 1 185 ? 28.400 -0.223 -11.673 1.00 59.47 185 LYS A CA 1
ATOM 1440 C C . LYS A 1 185 ? 26.880 -0.188 -11.883 1.00 59.47 185 LYS A C 1
ATOM 1442 O O . LYS A 1 185 ? 26.355 -0.676 -12.883 1.00 59.47 185 LYS A O 1
ATOM 1447 N N . ALA A 1 186 ? 26.180 0.434 -10.937 1.00 67.94 186 ALA A N 1
ATOM 1448 C CA . ALA A 1 186 ? 24.753 0.702 -11.065 1.00 67.94 186 ALA A CA 1
ATOM 1449 C C . ALA A 1 186 ? 24.458 1.633 -12.257 1.00 67.94 186 ALA A C 1
ATOM 1451 O O . ALA A 1 186 ? 25.182 2.602 -12.491 1.00 67.94 186 ALA A O 1
ATOM 1452 N N . PHE A 1 187 ? 23.375 1.361 -12.980 1.00 67.56 187 PHE A N 1
ATOM 1453 C CA . PHE A 1 187 ? 22.813 2.251 -13.989 1.00 67.56 187 PHE A CA 1
ATOM 1454 C C . PHE A 1 187 ? 21.421 2.721 -13.565 1.00 67.56 187 PHE A C 1
ATOM 1456 O O . PHE A 1 187 ? 20.709 2.043 -12.815 1.00 67.56 187 PHE A O 1
ATOM 1463 N N . ARG A 1 188 ? 21.043 3.897 -14.066 1.00 75.69 188 ARG A N 1
ATOM 1464 C CA . ARG A 1 188 ? 19.710 4.477 -13.930 1.00 75.69 188 ARG A CA 1
ATOM 1465 C C . ARG A 1 188 ? 19.253 4.974 -15.294 1.00 75.69 188 ARG A C 1
ATOM 1467 O O . ARG A 1 188 ? 19.914 5.826 -15.886 1.00 75.69 188 ARG A O 1
ATOM 1474 N N . ILE A 1 189 ? 18.119 4.475 -15.766 1.00 70.75 189 ILE A N 1
ATOM 1475 C CA . ILE A 1 189 ? 17.467 4.994 -16.970 1.00 70.75 189 ILE A CA 1
ATOM 1476 C C . ILE A 1 189 ? 16.197 5.703 -16.537 1.00 70.75 189 ILE A C 1
ATOM 1478 O O . ILE A 1 189 ? 15.362 5.130 -15.848 1.00 70.75 189 ILE A O 1
ATOM 1482 N N . THR A 1 190 ? 16.091 6.965 -16.905 1.00 73.88 190 THR A N 1
ATOM 1483 C CA . THR A 1 190 ? 15.014 7.866 -16.529 1.00 73.88 190 THR A CA 1
ATOM 1484 C C . THR A 1 190 ? 14.136 8.070 -17.757 1.00 73.88 190 THR A C 1
ATOM 1486 O O . THR A 1 190 ? 14.609 8.579 -18.768 1.00 73.88 190 THR A O 1
ATOM 1489 N N . VAL A 1 191 ? 12.872 7.672 -17.678 1.00 69.19 191 VAL A N 1
ATOM 1490 C CA . VAL A 1 191 ? 11.882 7.816 -18.746 1.00 69.19 191 VAL A CA 1
ATOM 1491 C C . VAL A 1 191 ? 10.845 8.832 -18.278 1.00 69.19 191 VAL A C 1
ATOM 1493 O O . VAL A 1 191 ? 10.102 8.580 -17.325 1.00 69.19 191 VAL A O 1
ATOM 1496 N N . SER A 1 192 ? 10.825 9.999 -18.919 1.00 67.50 192 SER A N 1
ATOM 1497 C CA . SER A 1 192 ? 9.710 10.938 -18.825 1.00 67.50 192 SER A CA 1
ATOM 1498 C C . SER A 1 192 ? 8.772 10.669 -19.989 1.00 67.50 192 SER A C 1
ATOM 1500 O O . SER A 1 192 ? 9.192 10.667 -21.142 1.00 67.50 192 SER A O 1
ATOM 1502 N N . THR A 1 193 ? 7.498 10.448 -19.695 1.00 58.28 193 THR A N 1
ATOM 1503 C CA . THR A 1 193 ? 6.460 10.327 -20.725 1.00 58.28 193 THR A CA 1
ATOM 1504 C C . THR A 1 193 ? 5.688 11.629 -20.917 1.00 58.28 193 THR A C 1
ATOM 1506 O O . THR A 1 193 ? 4.653 11.617 -21.574 1.00 58.28 193 THR A O 1
ATOM 1509 N N . GLN A 1 194 ? 6.127 12.734 -20.303 1.00 56.84 194 GLN A N 1
ATOM 1510 C CA . GLN A 1 194 ? 5.570 14.045 -20.612 1.00 56.84 194 GLN A CA 1
ATOM 1511 C C . GLN A 1 194 ? 6.222 14.563 -21.890 1.00 56.84 194 GLN A C 1
ATOM 1513 O O . GLN A 1 194 ? 7.438 14.746 -21.937 1.00 56.84 194 GLN A O 1
ATOM 1518 N N . THR A 1 195 ? 5.401 14.785 -22.910 1.00 51.81 195 THR A N 1
ATOM 1519 C CA . THR A 1 195 ? 5.714 15.689 -24.014 1.00 51.81 195 THR A CA 1
ATOM 1520 C C . THR A 1 195 ? 5.861 17.086 -23.422 1.00 51.81 195 THR A C 1
ATOM 1522 O O . THR A 1 195 ? 4.899 17.610 -22.855 1.00 51.81 195 THR A O 1
ATOM 1525 N N . GLU A 1 196 ? 7.057 17.672 -23.493 1.00 48.31 196 GLU A N 1
ATOM 1526 C CA . GLU A 1 196 ? 7.188 19.115 -23.281 1.00 48.31 196 GLU A CA 1
ATOM 1527 C C . GLU A 1 196 ? 6.281 19.831 -24.292 1.00 48.31 196 GLU A C 1
ATOM 1529 O O . GLU A 1 196 ? 6.162 19.402 -25.438 1.00 48.31 196 GLU A O 1
ATOM 1534 N N . ASP A 1 197 ? 5.586 20.859 -23.808 1.00 46.94 197 ASP A N 1
ATOM 1535 C CA . ASP A 1 197 ? 4.625 21.711 -24.508 1.00 46.94 197 ASP A CA 1
ATOM 1536 C C . ASP A 1 197 ? 4.624 21.613 -26.048 1.00 46.94 197 ASP A C 1
ATOM 1538 O O . ASP A 1 197 ? 5.452 22.205 -26.737 1.00 46.94 197 ASP A O 1
ATOM 1542 N N . GLY A 1 198 ? 3.595 20.954 -26.588 1.00 43.59 198 GLY A N 1
ATOM 1543 C CA . GLY A 1 198 ? 3.073 21.251 -27.924 1.00 43.59 198 GLY A CA 1
ATOM 1544 C C . GLY A 1 198 ? 3.642 20.487 -29.119 1.00 43.59 198 GLY A C 1
ATOM 1545 O O . GLY A 1 198 ? 3.145 20.731 -30.215 1.00 43.59 198 GLY A O 1
ATOM 1546 N N . ASP A 1 199 ? 4.579 19.553 -28.947 1.00 44.47 199 ASP A N 1
ATOM 1547 C CA . ASP A 1 199 ? 5.004 18.665 -30.038 1.00 44.47 199 ASP A CA 1
ATOM 1548 C C . ASP A 1 199 ? 4.733 17.189 -29.705 1.00 44.47 199 ASP A C 1
ATOM 1550 O O . ASP A 1 199 ? 5.165 16.665 -28.678 1.00 44.47 199 ASP A O 1
ATOM 1554 N N . ASP A 1 200 ? 4.021 16.513 -30.614 1.00 49.69 200 ASP A N 1
ATOM 1555 C CA . ASP A 1 200 ? 3.712 15.074 -30.627 1.00 49.69 200 ASP A CA 1
ATOM 1556 C C . ASP A 1 200 ? 4.982 14.208 -30.805 1.00 49.69 200 ASP A C 1
ATOM 1558 O O . ASP A 1 200 ? 5.088 13.407 -31.739 1.00 49.69 200 ASP A O 1
ATOM 1562 N N . GLN A 1 201 ? 6.005 14.375 -29.963 1.00 50.22 201 GLN A N 1
ATOM 1563 C CA . GLN A 1 201 ? 7.285 13.690 -30.135 1.00 50.22 201 GLN A CA 1
ATOM 1564 C C . GLN A 1 201 ? 7.825 13.115 -28.827 1.00 50.22 201 GLN A C 1
ATOM 1566 O O . GLN A 1 201 ? 8.484 13.795 -28.056 1.00 50.22 201 GLN A O 1
ATOM 1571 N N . HIS A 1 202 ? 7.584 11.807 -28.692 1.00 49.50 202 HIS A N 1
ATOM 1572 C CA . HIS A 1 202 ? 8.342 10.781 -27.969 1.00 49.50 202 HIS A CA 1
ATOM 1573 C C . HIS A 1 202 ? 8.654 10.982 -26.466 1.00 49.50 202 HIS A C 1
ATOM 1575 O O . HIS A 1 202 ? 9.013 12.062 -26.011 1.00 49.50 202 HIS A O 1
ATOM 1581 N N . PRO A 1 203 ? 8.610 9.901 -25.660 1.00 57.72 203 PRO A N 1
ATOM 1582 C CA . PRO A 1 203 ? 9.059 9.955 -24.272 1.00 57.72 203 PRO A CA 1
ATOM 1583 C C . PRO A 1 203 ? 10.530 10.401 -24.192 1.00 57.72 203 PRO A C 1
ATOM 1585 O O . PRO A 1 203 ? 11.398 9.842 -24.865 1.00 57.72 203 PRO A O 1
ATOM 1588 N N . MET A 1 204 ? 10.834 11.388 -23.344 1.00 64.06 204 MET A N 1
ATOM 1589 C CA . MET A 1 204 ? 12.210 11.801 -23.077 1.00 64.06 204 MET A CA 1
ATOM 1590 C C . MET A 1 204 ? 12.915 10.713 -22.254 1.00 64.06 204 MET A C 1
ATOM 1592 O O . MET A 1 204 ? 12.638 10.519 -21.067 1.00 64.06 204 MET A O 1
ATOM 1596 N N . VAL A 1 205 ? 13.874 10.029 -22.879 1.00 64.62 205 VAL A N 1
ATOM 1597 C CA . VAL A 1 205 ? 14.720 9.012 -22.241 1.00 64.62 205 VAL A CA 1
ATOM 1598 C C . VAL A 1 205 ? 16.075 9.625 -21.885 1.00 64.62 205 VAL A C 1
ATOM 1600 O O . VAL A 1 205 ? 16.876 9.956 -22.755 1.00 64.62 205 VAL A O 1
ATOM 1603 N N . GLN A 1 206 ? 16.361 9.756 -20.591 1.00 67.44 206 GLN A N 1
ATOM 1604 C CA . GLN A 1 206 ? 17.676 10.139 -20.077 1.00 67.44 206 GLN A CA 1
ATOM 1605 C C . GLN A 1 206 ? 18.384 8.920 -19.487 1.00 67.44 206 GLN A C 1
ATOM 1607 O O . GLN A 1 206 ? 17.937 8.323 -18.509 1.00 67.44 206 GLN A O 1
ATOM 1612 N N . VAL A 1 207 ? 19.537 8.572 -20.048 1.00 65.44 207 VAL A N 1
ATOM 1613 C CA . VAL A 1 207 ? 20.332 7.416 -19.625 1.00 65.44 207 VAL A CA 1
ATOM 1614 C C . VAL A 1 207 ? 21.516 7.874 -18.772 1.00 65.44 207 VAL A C 1
ATOM 1616 O O . VAL A 1 207 ? 22.282 8.748 -19.177 1.00 65.44 207 VAL A O 1
ATOM 1619 N N . ARG A 1 208 ? 21.710 7.260 -17.599 1.00 64.19 208 ARG A N 1
ATOM 1620 C CA . ARG A 1 208 ? 22.939 7.375 -16.798 1.00 64.19 208 ARG A CA 1
ATOM 1621 C C . ARG A 1 208 ? 23.521 5.988 -16.520 1.00 64.19 208 ARG A C 1
ATOM 1623 O O . ARG A 1 208 ? 22.892 5.167 -15.855 1.00 64.19 208 ARG A O 1
ATOM 1630 N N . GLY A 1 209 ? 24.746 5.747 -16.977 1.00 64.75 209 GLY A N 1
ATOM 1631 C CA . GLY A 1 209 ? 25.475 4.498 -16.750 1.00 64.75 209 GLY A CA 1
ATOM 1632 C C . GLY A 1 209 ? 26.636 4.323 -17.731 1.00 64.75 209 GLY A C 1
ATOM 1633 O O . GLY A 1 209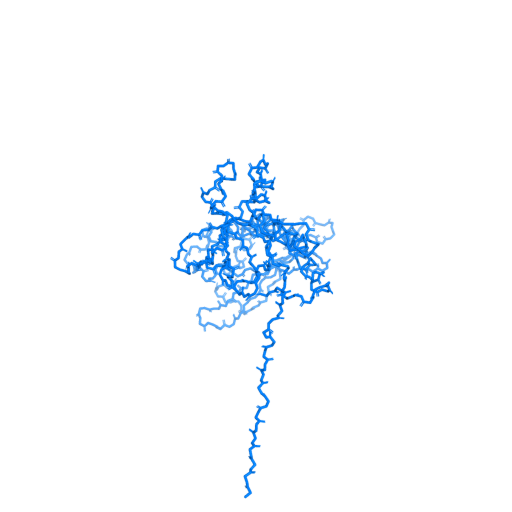 ? 26.824 5.142 -18.626 1.00 64.75 209 GLY A O 1
ATOM 1634 N N . GLU A 1 210 ? 27.426 3.264 -17.558 1.00 72.50 210 GLU A N 1
ATOM 1635 C CA . GLU A 1 210 ? 28.633 2.997 -18.362 1.00 72.50 210 GLU A CA 1
ATOM 1636 C C . GLU A 1 210 ? 28.380 2.110 -19.602 1.00 72.50 210 GLU A C 1
ATOM 1638 O O . GLU A 1 210 ? 29.320 1.656 -20.253 1.00 72.50 210 GLU A O 1
ATOM 1643 N N . GLY A 1 211 ? 27.116 1.831 -19.941 1.00 73.19 211 GLY A N 1
ATOM 1644 C CA . GLY A 1 211 ? 26.743 1.069 -21.137 1.00 73.19 211 GLY A CA 1
ATOM 1645 C C . GLY A 1 211 ? 26.952 -0.441 -20.998 1.00 73.19 211 GLY A C 1
ATOM 1646 O O . GLY A 1 211 ? 27.382 -1.097 -21.953 1.00 73.19 211 GLY A O 1
ATOM 1647 N N . SER A 1 212 ? 26.668 -1.008 -19.817 1.00 75.62 212 SER A N 1
ATOM 1648 C CA . SER A 1 212 ? 26.761 -2.457 -19.598 1.00 75.62 212 SER A CA 1
ATOM 1649 C C . SER A 1 212 ? 25.809 -3.239 -20.515 1.00 75.62 212 SER A C 1
ATOM 1651 O O . SER A 1 212 ? 24.824 -2.701 -21.017 1.00 75.62 212 SER A O 1
ATOM 1653 N N . GLN A 1 213 ? 26.070 -4.533 -20.731 1.00 76.19 213 GLN A N 1
ATOM 1654 C CA . GLN A 1 213 ? 25.182 -5.396 -21.534 1.00 76.19 213 GLN A CA 1
ATOM 1655 C C . GLN A 1 213 ? 23.739 -5.393 -21.005 1.00 76.19 213 GLN A C 1
ATOM 1657 O O . GLN A 1 213 ? 22.785 -5.387 -21.780 1.00 76.19 213 GLN A O 1
ATOM 1662 N N . LYS A 1 214 ? 23.582 -5.337 -19.677 1.00 74.81 214 LYS A N 1
ATOM 1663 C CA . LYS A 1 214 ? 22.280 -5.234 -19.019 1.00 74.81 214 LYS A CA 1
ATOM 1664 C C . LYS A 1 214 ? 21.628 -3.871 -19.265 1.00 74.81 214 LYS A C 1
ATOM 1666 O O . LYS A 1 214 ? 20.457 -3.833 -19.620 1.00 74.81 214 LYS A O 1
ATOM 1671 N N . GLN A 1 215 ? 22.388 -2.780 -19.157 1.00 77.75 215 GLN A N 1
ATOM 1672 C CA . GLN A 1 215 ? 21.903 -1.433 -19.469 1.00 77.75 215 GLN A CA 1
ATOM 1673 C C . GLN A 1 215 ? 21.414 -1.341 -20.925 1.00 77.75 215 GLN A C 1
ATOM 1675 O O . GLN A 1 215 ? 20.288 -0.922 -21.157 1.00 77.75 215 GLN A O 1
ATOM 1680 N N . LYS A 1 216 ? 22.200 -1.838 -21.890 1.00 79.25 216 LYS A N 1
ATOM 1681 C CA . LYS A 1 216 ? 21.835 -1.854 -23.319 1.00 79.25 216 LYS A CA 1
ATOM 1682 C C . LYS A 1 216 ? 20.576 -2.670 -23.613 1.00 79.25 216 LYS A C 1
ATOM 1684 O O . LYS A 1 216 ? 19.794 -2.296 -24.480 1.00 79.25 216 LYS A O 1
ATOM 1689 N N . ARG A 1 217 ? 20.363 -3.784 -22.901 1.00 77.00 217 ARG A N 1
ATOM 1690 C CA . ARG A 1 217 ? 19.129 -4.576 -23.028 1.00 77.00 217 ARG A CA 1
ATOM 1691 C C . ARG A 1 217 ? 17.914 -3.787 -22.543 1.00 77.00 217 ARG A C 1
ATOM 1693 O O . ARG A 1 217 ? 16.906 -3.758 -23.235 1.00 77.00 217 ARG A O 1
ATOM 1700 N N . VAL A 1 218 ? 18.029 -3.120 -21.396 1.00 76.69 218 VAL A N 1
ATOM 1701 C CA . VAL A 1 218 ? 16.952 -2.277 -20.857 1.00 76.69 218 VAL A CA 1
ATOM 1702 C C . VAL A 1 218 ? 16.687 -1.068 -21.765 1.00 76.69 218 VAL A C 1
ATOM 1704 O O . VAL A 1 218 ? 15.531 -0.764 -22.030 1.00 76.69 218 VAL A O 1
ATOM 1707 N N . GLU A 1 219 ? 17.727 -0.424 -22.305 1.00 79.19 219 GLU A N 1
ATOM 1708 C CA . GLU A 1 219 ? 17.593 0.650 -23.304 1.00 79.19 219 GLU A CA 1
ATOM 1709 C C . GLU A 1 219 ? 16.835 0.179 -24.554 1.00 79.19 219 GLU A C 1
ATOM 1711 O O . GLU A 1 219 ? 15.941 0.879 -25.022 1.00 79.19 219 GLU A O 1
ATOM 1716 N N . LYS A 1 220 ? 17.145 -1.023 -25.061 1.00 81.12 220 LYS A N 1
ATOM 1717 C CA . LYS A 1 220 ? 16.437 -1.631 -26.196 1.00 81.12 220 LYS A CA 1
ATOM 1718 C C . LYS A 1 220 ? 14.962 -1.877 -25.883 1.00 81.12 220 LYS A C 1
ATOM 1720 O O . LYS A 1 220 ? 14.117 -1.504 -26.681 1.00 81.12 220 LYS A O 1
ATOM 1725 N N . VAL A 1 221 ? 14.650 -2.448 -24.717 1.00 78.38 221 VAL A N 1
ATOM 1726 C CA . VAL A 1 221 ? 13.258 -2.664 -24.283 1.00 78.38 221 VAL A CA 1
ATOM 1727 C C . VAL A 1 221 ? 12.494 -1.341 -24.228 1.00 78.38 221 VAL A C 1
ATOM 1729 O O . VAL A 1 221 ? 11.362 -1.264 -24.685 1.00 78.38 221 VAL A O 1
ATOM 1732 N N . ILE A 1 222 ? 13.125 -0.283 -23.717 1.00 78.12 222 ILE A N 1
ATOM 1733 C CA . ILE A 1 222 ? 12.503 1.041 -23.641 1.00 78.12 222 ILE A CA 1
ATOM 1734 C C . ILE A 1 222 ? 12.237 1.624 -25.035 1.00 78.12 222 ILE A C 1
ATOM 1736 O O . ILE A 1 222 ? 11.194 2.236 -25.250 1.00 78.12 222 ILE A O 1
ATOM 1740 N N . ALA A 1 223 ? 13.164 1.438 -25.977 1.00 79.12 223 ALA A N 1
ATOM 1741 C CA . ALA A 1 223 ? 13.023 1.932 -27.345 1.00 79.12 223 ALA A CA 1
ATOM 1742 C C . ALA A 1 223 ? 11.985 1.146 -28.164 1.00 79.12 223 ALA A C 1
ATOM 1744 O O . ALA A 1 223 ? 11.240 1.745 -28.938 1.00 79.12 223 ALA A O 1
ATOM 1745 N N . ASP A 1 224 ? 11.934 -0.175 -27.990 1.00 82.94 224 ASP A N 1
ATOM 1746 C CA . ASP A 1 224 ? 11.101 -1.065 -28.802 1.00 82.94 224 ASP A CA 1
ATOM 1747 C C . ASP A 1 224 ? 9.644 -1.141 -28.302 1.00 82.94 224 ASP A C 1
ATOM 1749 O O . ASP A 1 224 ? 8.758 -1.484 -29.084 1.00 82.94 224 ASP A O 1
ATOM 1753 N N . HIS A 1 225 ? 9.378 -0.783 -27.036 1.00 82.00 225 HIS A N 1
ATOM 1754 C CA . HIS A 1 225 ? 8.066 -0.949 -26.378 1.00 82.00 225 HIS A CA 1
ATOM 1755 C C . HIS A 1 225 ? 7.514 0.357 -25.759 1.00 82.00 225 HIS A C 1
ATOM 1757 O O . HIS A 1 225 ? 7.271 0.437 -24.548 1.00 82.00 225 HIS A O 1
ATOM 1763 N N . PRO A 1 226 ? 7.320 1.431 -26.556 1.00 77.75 226 PRO A N 1
ATOM 1764 C CA . PRO A 1 226 ? 6.873 2.730 -26.046 1.00 77.75 226 PRO A CA 1
ATOM 1765 C C . PRO A 1 226 ? 5.421 2.727 -25.538 1.00 77.75 226 PRO A C 1
ATOM 1767 O O . PRO A 1 226 ? 5.102 3.480 -24.619 1.00 77.75 226 PRO A O 1
ATOM 1770 N N . ALA A 1 227 ? 4.546 1.882 -26.095 1.00 79.56 227 ALA A N 1
ATOM 1771 C CA . ALA A 1 227 ? 3.134 1.816 -25.709 1.00 79.56 227 ALA A CA 1
ATOM 1772 C C . ALA A 1 227 ? 2.949 1.226 -24.299 1.00 79.56 227 ALA A C 1
ATOM 1774 O O . ALA A 1 227 ? 2.116 1.679 -23.512 1.00 79.56 227 ALA A O 1
ATOM 1775 N N . GLU A 1 228 ? 3.753 0.225 -23.949 1.00 78.38 228 GLU A N 1
ATOM 1776 C CA . GLU A 1 228 ? 3.752 -0.405 -22.638 1.00 78.38 228 GLU A CA 1
ATOM 1777 C C . GLU A 1 228 ? 4.314 0.540 -21.569 1.00 78.38 228 GLU A C 1
ATOM 1779 O O . GLU A 1 228 ? 3.764 0.616 -20.470 1.00 78.38 228 GLU A O 1
ATOM 1784 N N . LEU A 1 229 ? 5.346 1.322 -21.908 1.00 77.19 229 LEU A N 1
ATOM 1785 C CA . LEU A 1 229 ? 5.871 2.375 -21.035 1.00 77.19 229 LEU A CA 1
ATOM 1786 C C . LEU A 1 229 ? 4.875 3.514 -20.815 1.00 77.19 229 LEU A C 1
ATOM 1788 O O . LEU A 1 229 ? 4.766 4.013 -19.696 1.00 77.19 229 LEU A O 1
ATOM 1792 N N . GLU A 1 230 ? 4.142 3.918 -21.852 1.00 77.06 230 GLU A N 1
ATOM 1793 C CA . GLU A 1 230 ? 3.089 4.927 -21.732 1.00 77.06 230 GLU A CA 1
ATOM 1794 C C . GLU A 1 230 ? 1.945 4.435 -20.836 1.00 77.06 230 GLU A C 1
ATOM 1796 O O . GLU A 1 230 ? 1.465 5.161 -19.968 1.00 77.06 230 GLU A O 1
ATOM 1801 N N . ARG A 1 231 ? 1.528 3.174 -20.981 1.00 79.25 231 ARG A N 1
ATOM 1802 C CA . ARG A 1 231 ? 0.530 2.567 -20.092 1.00 79.25 231 ARG A CA 1
ATOM 1803 C C . ARG A 1 231 ? 1.002 2.557 -18.635 1.00 79.25 231 ARG A C 1
ATOM 1805 O O . ARG A 1 231 ? 0.270 3.026 -17.765 1.00 79.25 231 ARG A O 1
ATOM 1812 N N . MET A 1 232 ? 2.238 2.120 -18.390 1.00 78.00 232 MET A N 1
ATOM 1813 C CA . MET A 1 232 ? 2.845 2.133 -17.056 1.00 78.00 232 MET A CA 1
ATOM 1814 C C . MET A 1 232 ? 2.976 3.558 -16.487 1.00 78.00 232 MET A C 1
ATOM 1816 O O . MET A 1 232 ? 2.828 3.776 -15.285 1.00 78.00 232 MET A O 1
ATOM 1820 N N . SER A 1 233 ? 3.232 4.564 -17.326 1.00 76.94 233 SER A N 1
ATOM 1821 C CA . SER A 1 233 ? 3.309 5.951 -16.862 1.00 76.94 233 SER A CA 1
ATOM 1822 C C . SER A 1 233 ? 1.946 6.543 -16.521 1.00 76.94 233 SER A C 1
ATOM 1824 O O . SER A 1 233 ? 1.860 7.365 -15.611 1.00 76.94 233 SER A O 1
ATOM 1826 N N . ARG A 1 234 ? 0.871 6.108 -17.188 1.00 79.19 234 ARG A N 1
ATOM 1827 C CA . ARG A 1 234 ? -0.503 6.538 -16.887 1.00 79.19 234 ARG A CA 1
ATOM 1828 C C . ARG A 1 234 ? -1.002 6.025 -15.534 1.00 79.19 234 ARG A C 1
ATOM 1830 O O . ARG A 1 234 ? -1.806 6.714 -14.910 1.00 79.19 234 ARG A O 1
ATOM 1837 N N . SER A 1 235 ? -0.524 4.874 -15.051 1.00 78.38 235 SER A N 1
ATOM 1838 C CA . SER A 1 235 ? -0.880 4.344 -13.722 1.00 78.38 235 SER A CA 1
ATOM 1839 C C . SER A 1 235 ? -0.082 4.988 -12.574 1.00 78.38 235 SER A C 1
ATOM 1841 O O . SER A 1 235 ? -0.571 5.078 -11.445 1.00 78.38 235 SER A O 1
ATOM 1843 N N . ALA A 1 236 ? 1.103 5.538 -12.859 1.00 80.75 236 ALA A N 1
ATOM 1844 C CA . ALA A 1 236 ? 1.988 6.139 -11.860 1.00 80.75 236 ALA A CA 1
ATOM 1845 C C . ALA A 1 236 ? 1.396 7.336 -11.069 1.00 80.75 236 ALA A C 1
ATOM 1847 O O . ALA A 1 236 ? 1.561 7.359 -9.845 1.00 80.75 236 ALA A O 1
ATOM 1848 N N . PRO A 1 237 ? 0.710 8.332 -11.680 1.00 82.81 237 PRO A N 1
ATOM 1849 C CA . PRO A 1 237 ? 0.125 9.456 -10.947 1.00 82.81 237 PRO A CA 1
ATOM 1850 C C . PRO A 1 237 ? -0.860 9.044 -9.855 1.00 82.81 237 PRO A C 1
ATOM 1852 O O . PRO A 1 237 ? -0.873 9.652 -8.785 1.00 82.81 237 PRO A O 1
ATOM 1855 N N . GLU A 1 238 ? -1.691 8.035 -10.125 1.00 85.19 238 GLU A N 1
ATOM 1856 C CA . GLU A 1 238 ? -2.699 7.570 -9.174 1.00 85.19 238 GLU A CA 1
ATOM 1857 C C . GLU A 1 238 ? -2.032 6.919 -7.963 1.00 85.19 238 GLU A C 1
ATOM 1859 O O . GLU A 1 238 ? -2.318 7.301 -6.827 1.00 85.19 238 GLU A O 1
ATOM 1864 N N . TRP A 1 239 ? -1.068 6.020 -8.199 1.00 86.56 239 TRP A N 1
ATOM 1865 C CA . TRP A 1 239 ? -0.294 5.412 -7.118 1.00 86.56 239 TRP A CA 1
ATOM 1866 C C . TRP A 1 239 ? 0.424 6.471 -6.268 1.00 86.56 239 TRP A C 1
ATOM 1868 O O . TRP A 1 239 ? 0.285 6.472 -5.044 1.00 86.56 239 TRP A O 1
ATOM 1878 N N . LEU A 1 240 ? 1.117 7.431 -6.894 1.00 84.62 240 LEU A N 1
ATOM 1879 C CA . LEU A 1 240 ? 1.811 8.509 -6.179 1.00 84.62 240 LEU A CA 1
ATOM 1880 C C . LEU A 1 240 ? 0.856 9.375 -5.349 1.00 84.62 240 LEU A C 1
ATOM 1882 O O . LEU A 1 240 ? 1.184 9.738 -4.217 1.00 84.62 240 LEU A O 1
ATOM 1886 N N . ARG A 1 241 ? -0.333 9.693 -5.878 1.00 88.06 241 ARG A N 1
ATOM 1887 C CA . ARG A 1 241 ? -1.354 10.458 -5.148 1.00 88.06 241 ARG A CA 1
ATOM 1888 C C . ARG A 1 241 ? -1.842 9.694 -3.918 1.00 88.06 241 ARG A C 1
ATOM 1890 O O . ARG A 1 241 ? -1.939 10.281 -2.840 1.00 88.06 241 ARG A O 1
ATOM 1897 N N . ARG A 1 242 ? -2.116 8.393 -4.053 1.00 90.62 242 ARG A N 1
ATOM 1898 C CA . ARG A 1 242 ? -2.565 7.534 -2.942 1.00 90.62 242 ARG A CA 1
ATOM 1899 C C . ARG A 1 242 ? -1.475 7.328 -1.894 1.00 90.62 242 ARG A C 1
ATOM 1901 O O . ARG A 1 242 ? -1.751 7.404 -0.697 1.00 90.62 242 ARG A O 1
ATOM 1908 N N . GLN A 1 243 ? -0.227 7.172 -2.326 1.00 88.69 243 GLN A N 1
ATOM 1909 C CA . GLN A 1 243 ? 0.922 7.127 -1.428 1.00 88.69 243 GLN A CA 1
ATOM 1910 C C . GLN A 1 243 ? 1.085 8.444 -0.652 1.00 88.69 243 GLN A C 1
ATOM 1912 O O . GLN A 1 243 ? 1.278 8.423 0.564 1.00 88.69 243 GLN A O 1
ATOM 1917 N N . ALA A 1 244 ? 0.984 9.595 -1.325 1.00 88.56 244 ALA A N 1
ATOM 1918 C CA . ALA A 1 244 ? 1.064 10.902 -0.673 1.00 88.56 244 ALA A CA 1
ATOM 1919 C C . ALA A 1 244 ? -0.064 11.100 0.351 1.00 88.56 244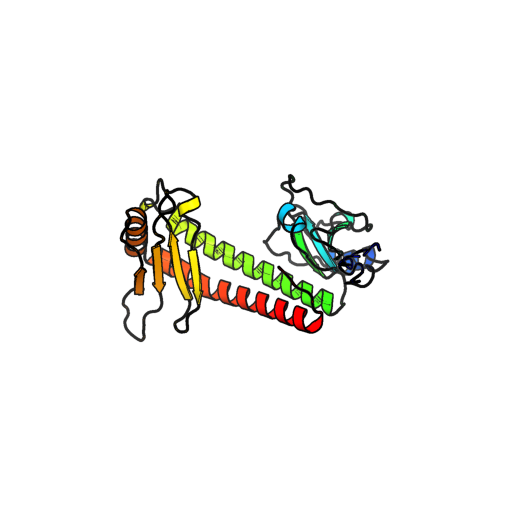 ALA A C 1
ATOM 1921 O O . ALA A 1 244 ? 0.202 11.546 1.466 1.00 88.56 244 ALA A O 1
ATOM 1922 N N . ARG A 1 245 ? -1.297 10.696 0.011 1.00 92.88 245 ARG A N 1
ATOM 1923 C CA . ARG A 1 245 ? -2.440 10.706 0.936 1.00 92.88 245 ARG A CA 1
ATOM 1924 C C . ARG A 1 245 ? -2.178 9.847 2.172 1.00 92.88 245 ARG A C 1
ATOM 1926 O O . ARG A 1 245 ? -2.412 10.310 3.281 1.00 92.88 245 ARG A O 1
ATOM 1933 N N . THR A 1 246 ? -1.665 8.631 1.994 1.00 91.25 246 THR A N 1
ATOM 1934 C CA . THR A 1 246 ? -1.338 7.731 3.112 1.00 91.25 246 THR A CA 1
ATOM 1935 C C . THR A 1 246 ? -0.304 8.366 4.041 1.00 91.25 246 THR A C 1
ATOM 1937 O O . THR A 1 246 ? -0.528 8.431 5.247 1.00 91.25 246 THR A O 1
ATOM 1940 N N . ARG A 1 247 ? 0.776 8.936 3.486 1.00 90.38 247 ARG A N 1
ATOM 1941 C CA . ARG A 1 247 ? 1.791 9.659 4.275 1.00 90.38 247 ARG A CA 1
ATOM 1942 C C . ARG A 1 247 ? 1.213 10.862 5.013 1.00 90.38 247 ARG A C 1
ATOM 1944 O O . ARG A 1 247 ? 1.576 11.092 6.158 1.00 90.38 247 ARG A O 1
ATOM 1951 N N . GLN A 1 248 ? 0.324 11.622 4.374 1.00 93.06 248 GLN A N 1
ATOM 1952 C CA . GLN A 1 248 ? -0.332 12.768 5.003 1.00 93.06 248 GLN A CA 1
ATOM 1953 C C . GLN A 1 248 ? -1.194 12.338 6.197 1.00 93.06 248 GLN A C 1
ATOM 1955 O O . GLN A 1 248 ? -1.137 12.980 7.239 1.00 93.06 248 GLN A O 1
ATOM 1960 N N . LEU A 1 249 ? -1.968 11.259 6.060 1.00 93.12 249 LEU A N 1
ATOM 1961 C CA . LEU A 1 249 ? -2.800 10.736 7.147 1.00 93.12 249 LEU A CA 1
ATOM 1962 C C . LEU A 1 249 ? -1.950 10.194 8.306 1.00 93.12 249 LEU A C 1
ATOM 1964 O O . LEU A 1 249 ? -2.251 10.478 9.460 1.00 93.12 249 LEU A O 1
ATOM 1968 N N . GLN A 1 250 ? -0.863 9.476 8.005 1.00 90.38 250 GLN A N 1
ATOM 1969 C CA . GLN A 1 250 ? 0.090 9.004 9.017 1.00 90.38 250 GLN A CA 1
ATOM 1970 C C . GLN A 1 250 ? 0.756 10.166 9.760 1.00 90.38 250 GLN A C 1
ATOM 1972 O O . GLN A 1 250 ? 0.871 10.136 10.981 1.00 90.38 250 GLN A O 1
ATOM 1977 N N . GLU A 1 251 ? 1.166 11.207 9.034 1.00 90.81 251 GLU A N 1
ATOM 1978 C CA . GLU A 1 251 ? 1.756 12.405 9.627 1.00 90.81 251 GLU A CA 1
ATOM 1979 C C . GLU A 1 251 ? 0.747 13.174 10.490 1.00 90.81 251 GLU A C 1
ATOM 1981 O O . GLU A 1 251 ? 1.115 13.655 11.558 1.00 90.81 251 GLU A O 1
ATOM 1986 N N . GLN A 1 252 ? -0.522 13.247 10.075 1.00 92.62 252 GLN A N 1
ATOM 1987 C CA . GLN A 1 252 ? -1.588 13.847 10.880 1.00 92.62 252 GLN A CA 1
ATOM 1988 C C . GLN A 1 252 ? -1.788 13.082 12.194 1.00 92.62 252 GLN A C 1
ATOM 1990 O O . GLN A 1 252 ? -1.741 13.686 13.262 1.00 92.62 252 GLN A O 1
ATOM 1995 N N . LEU A 1 253 ? -1.923 11.753 12.132 1.00 88.56 253 LEU A N 1
ATOM 1996 C CA . LEU A 1 253 ? -2.060 10.920 13.328 1.00 88.56 253 LEU A CA 1
ATOM 1997 C C . LEU A 1 253 ? -0.843 11.066 14.254 1.00 88.56 253 LEU A C 1
ATOM 1999 O O . LEU A 1 253 ? -1.002 11.202 15.466 1.00 88.56 253 LEU A O 1
ATOM 2003 N N . ARG A 1 254 ? 0.374 11.118 13.694 1.00 88.75 254 ARG A N 1
ATOM 2004 C CA . ARG A 1 254 ? 1.607 11.369 14.454 1.00 88.75 254 ARG A CA 1
ATOM 2005 C C . ARG A 1 254 ? 1.579 12.721 15.166 1.00 88.75 254 ARG A C 1
ATOM 2007 O O . ARG A 1 254 ? 2.033 12.811 16.303 1.00 88.75 254 ARG A O 1
ATOM 2014 N N . GLN A 1 255 ? 1.090 13.775 14.515 1.00 88.94 255 GLN A N 1
ATOM 2015 C CA . GLN A 1 255 ? 0.967 15.099 15.132 1.00 88.94 255 GLN A CA 1
ATOM 2016 C C . GLN A 1 255 ? -0.067 15.110 16.264 1.00 88.94 255 GLN A C 1
ATOM 2018 O O . GLN A 1 255 ? 0.169 15.763 17.280 1.00 88.94 255 GLN A O 1
ATOM 2023 N N . ASP A 1 256 ? -1.157 14.358 16.110 1.00 87.31 256 ASP A N 1
ATOM 2024 C CA . ASP A 1 256 ? -2.257 14.317 17.076 1.00 87.31 256 ASP A CA 1
ATOM 2025 C C . ASP A 1 256 ? -1.957 13.419 18.291 1.00 87.31 256 ASP A C 1
ATOM 2027 O O . ASP A 1 256 ? -2.384 13.725 19.404 1.00 87.31 256 ASP A O 1
ATOM 2031 N N . THR A 1 257 ? -1.206 12.326 18.103 1.00 84.69 257 THR A N 1
ATOM 2032 C CA . THR A 1 257 ? -1.030 11.265 19.123 1.00 84.69 257 THR A CA 1
ATOM 2033 C C . THR A 1 257 ? 0.422 10.968 19.494 1.00 84.69 257 THR A C 1
ATOM 2035 O O . THR A 1 257 ? 0.686 10.399 20.552 1.00 84.69 257 THR A O 1
ATOM 2038 N N . GLY A 1 258 ? 1.381 11.339 18.644 1.00 82.56 258 GLY A N 1
ATOM 2039 C CA . GLY A 1 258 ? 2.780 10.925 18.764 1.00 82.56 258 GLY A CA 1
ATOM 2040 C C . GLY A 1 258 ? 3.083 9.517 18.234 1.00 82.56 258 GLY A C 1
ATOM 2041 O O . GLY A 1 258 ? 4.234 9.093 18.333 1.00 82.56 258 GLY A O 1
ATOM 2042 N N . GLU A 1 259 ? 2.104 8.799 17.666 1.00 76.94 259 GLU A N 1
ATOM 2043 C CA . GLU A 1 259 ? 2.295 7.460 17.085 1.00 76.94 259 GLU A CA 1
ATOM 2044 C C . GLU A 1 259 ? 3.182 7.475 15.833 1.00 76.94 259 GLU A C 1
ATOM 2046 O O . GLU A 1 259 ? 3.062 8.347 14.972 1.00 76.94 259 GLU A O 1
ATOM 2051 N N . TYR A 1 260 ? 4.046 6.465 15.700 1.00 68.25 260 TYR A N 1
ATOM 2052 C CA . TYR A 1 260 ? 4.898 6.269 14.527 1.00 68.25 260 TYR A CA 1
ATOM 2053 C C . TYR A 1 260 ? 4.541 4.961 13.826 1.00 68.25 260 TYR A C 1
ATOM 2055 O O . TYR A 1 260 ? 4.646 3.891 14.417 1.00 68.25 260 TYR A O 1
ATOM 2063 N N . TYR A 1 261 ? 4.199 5.057 12.543 1.00 62.38 261 TYR A N 1
ATOM 2064 C CA . TYR A 1 261 ? 4.076 3.911 11.644 1.00 62.38 261 TYR A CA 1
ATOM 2065 C C . TYR A 1 261 ? 5.400 3.756 10.892 1.00 62.38 261 TYR A C 1
ATOM 2067 O O . TYR A 1 261 ? 5.894 4.735 10.322 1.00 62.38 261 TYR A O 1
ATOM 2075 N N . GLY A 1 262 ? 5.994 2.561 10.917 1.00 50.12 262 GLY A N 1
ATOM 2076 C CA . GLY A 1 262 ? 7.305 2.291 10.324 1.00 50.12 262 GLY A CA 1
ATOM 2077 C C . GLY A 1 262 ? 7.412 0.897 9.752 1.00 50.12 262 GLY A C 1
ATOM 2078 O O . GLY A 1 262 ? 7.244 -0.035 10.563 1.00 50.12 262 GLY A O 1
#

Foldseek 3Di:
DDDDPPDPDPPPDDDPPQDDPDDPVLVVLCCVQQAVDHDDFQPDKAFLLRQQAWQLGFFWKKFWNPDDSNRDDQQRIWTRHGPDRNFIAGSVRHTDDRDNPDRIIITTGAGSDPDVLSNLSRQLVVLVSQLVVLVVQLVVLLCVLQPVDPLNPPPDPVQSPDWDWDQDPQGIWIWRWDDPPVRPWIWIKIWAPDDDPDDPDDIDIDTDTDDDPSSVSVVVSCVVCVVSVVSSRVSVVSSVVSVVVSVVSQVVSCVVPVDDTD

Radius of gyration: 23.79 Å; chains: 1; bounding box: 63×42×78 Å

pLDDT: mean 74.66, std 16.59, range [26.42, 93.38]

Secondary structure (DSSP, 8-state):
------PPP---------SPPPPTTHHHHHIIIIISS-----S--EEHHHHTTS---EEEEEEETTS-TTT--GGG-EEEE-SSTT-EEETT-PEE---TT---EEEEEEESS--HHHHHHHHHHHHHHHHHHHHHHHHHHHHHHHTSSGGGTT--HHHHS-EEEEEETTEEEEEEEE--TTS---EEEEEE----TT-----EEEEES---HHHHHHHHHHHH-HHHHHHHHHHHHHHHHHHHHHHHHHHHHHHHH-----

Sequence (262 aa):
MALDRQQPGLEYGTDHDFGKPIDPDLELELASRFLNDPPELFSTSYHALYMNREDWGPGLAFLPADVDSADATFDDFIISTGGGRGSFVDATRQPISLNERSNQRYRYVGPIDDDPVVQQRAAIWGAKCQEIESYEAFEADNRAVFKDLPDNQGLSEYDWRRFGIAASGAGPVLSVYGSNADGSKAFRITVSTQTEDGDDQHPMVQVRGEGSQKQKRVEKVIADHPAELERMSRSAPEWLRRQARTRQLQEQLRQDTGEYYG